Protein AF-A0AAE0Z0D1-F1 (afdb_monomer)

Sequence (180 aa):
MQIYYSRAIRRAKTAEEMRQNILASVYHEYSTDDLPQAPTLGAFSRDPSGSTSTLLGIAKGSTPPLDYDLLHRYLEPIYDRLASLQLLRKCELKTTQNPNESFHHSVWSRCSKKNFHSLKRVEFALKSAAAEFNSGPCGLKTVKQSLGFREGEHGQRLGGARLKKRLYKSTLLEQKKAKK

Mean predicted aligned error: 14.27 Å

Solvent-accessible surface area (backbone atoms only — not comparable to full-atom values): 10617 Å² total; per-residue (Å²): 110,74,70,55,48,55,46,21,53,70,70,37,72,46,31,65,52,21,28,51,43,38,51,51,54,56,38,54,52,45,41,37,97,91,51,75,58,65,68,97,68,73,75,83,79,78,73,91,7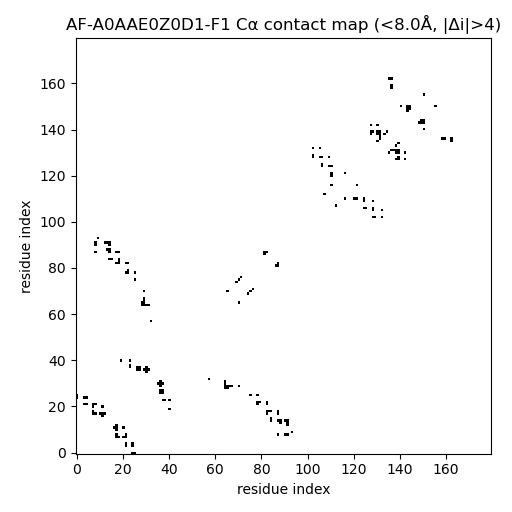9,77,73,81,75,64,84,73,63,79,58,92,82,64,73,81,51,55,56,64,68,59,37,64,75,57,45,46,65,53,50,53,62,68,44,27,55,80,59,31,56,68,47,50,75,74,61,86,85,48,65,65,59,58,49,49,51,47,26,38,75,70,45,52,87,90,52,94,74,56,69,70,56,50,50,49,26,46,55,43,31,50,31,29,70,78,51,36,67,60,27,40,50,53,55,38,47,76,70,70,43,80,82,51,70,68,55,54,52,53,42,50,52,53,50,51,53,52,49,50,53,52,51,52,53,50,48,59,56,75,78,105

Radius of gyration: 24.93 Å; Cα contacts (8 Å, |Δi|>4): 114; chains: 1; bounding box: 62×38×60 Å

pLDDT: mean 74.57, std 18.82, range [28.77, 95.38]

Foldseek 3Di:
DVVQLVCLLVVDQALVSSLLSLVQVLLVLQADPVHGPRDPRDDPDDDPPPPDPDPPPPPVDDDDRDDPCCCVVPPVVVSVVVSDSVNSRVSNVVDDPPVVVVLVVQLCVQPPPVDDDDPVSSVLSNCLSVLCSVPNLVRNVVVCVVVVHDDDPVSVVVSVVVVVVVVCVVVVVVVVVVVD

Secondary structure (DSSP, 8-state):
-HHHHHHHHHH-SSHHHHHHHHHHHHHHHH-BTTB----S---SPPPTT----------TT--PPPPHHHIIIIIHHHHHHHT-HHHHHHHTT-----HHHHHHHHHHHHS-TTS---HHHHHHHHHHHHHHHHHHHHHHHHHHHHTT----HHHHHHHHHHHHHHHHHHHHHHHHHHT-

Structure (mmCIF, N/CA/C/O backbone):
data_AF-A0AAE0Z0D1-F1
#
_entry.id   AF-A0AAE0Z0D1-F1
#
loop_
_atom_site.group_PDB
_atom_site.id
_atom_site.type_symbol
_atom_site.label_atom_id
_atom_site.label_alt_id
_atom_site.label_comp_id
_atom_site.label_asym_id
_atom_site.label_entity_id
_atom_site.label_seq_id
_atom_site.pdbx_PDB_ins_code
_atom_site.Cartn_x
_atom_site.Cartn_y
_atom_site.Cartn_z
_atom_site.occupancy
_atom_site.B_iso_or_equiv
_atom_site.auth_seq_id
_atom_site.auth_comp_id
_atom_site.auth_asym_id
_atom_site.auth_atom_id
_atom_site.pdbx_PDB_model_num
ATOM 1 N N . MET A 1 1 ? 19.314 -12.143 -14.789 1.00 59.66 1 MET A N 1
ATOM 2 C CA . MET A 1 1 ? 17.886 -11.737 -14.715 1.00 59.66 1 MET A CA 1
ATOM 3 C C . MET A 1 1 ? 17.306 -11.152 -13.407 1.00 59.66 1 MET A C 1
ATOM 5 O O . MET A 1 1 ? 17.078 -9.944 -13.372 1.00 59.66 1 MET A O 1
ATOM 9 N N . GLN A 1 2 ? 17.011 -11.902 -12.328 1.00 69.69 2 GLN A N 1
ATOM 10 C CA . GLN A 1 2 ? 16.190 -11.378 -11.196 1.00 69.69 2 GLN A CA 1
ATOM 11 C C . GLN A 1 2 ? 16.798 -10.154 -10.461 1.00 69.69 2 GLN A C 1
ATOM 13 O O . GLN A 1 2 ? 16.083 -9.234 -10.040 1.00 69.69 2 GLN A O 1
ATOM 18 N N . ILE A 1 3 ? 18.129 -10.111 -10.329 1.00 78.94 3 ILE A N 1
ATOM 19 C CA . ILE A 1 3 ? 18.867 -8.994 -9.705 1.00 78.94 3 ILE A CA 1
ATOM 20 C C . ILE A 1 3 ? 18.775 -7.719 -10.561 1.00 78.94 3 ILE A C 1
ATOM 22 O O . ILE A 1 3 ? 18.647 -6.619 -10.020 1.00 78.94 3 ILE A O 1
ATOM 26 N N . TYR A 1 4 ? 18.795 -7.850 -11.890 1.00 81.88 4 TYR A N 1
ATOM 27 C CA . TYR A 1 4 ? 18.687 -6.713 -12.809 1.00 81.88 4 TYR A CA 1
ATOM 28 C C . TYR A 1 4 ? 17.286 -6.113 -12.787 1.00 81.88 4 TYR A C 1
ATOM 30 O O . TYR A 1 4 ? 17.152 -4.902 -12.630 1.00 81.88 4 TYR A O 1
ATOM 38 N N . TYR A 1 5 ? 16.251 -6.956 -12.796 1.00 84.44 5 TYR A N 1
ATOM 39 C CA . TYR A 1 5 ? 14.861 -6.516 -12.676 1.00 84.44 5 TYR A CA 1
ATOM 40 C C . TYR A 1 5 ? 14.613 -5.715 -11.388 1.00 84.44 5 TYR A C 1
ATOM 42 O O . TYR A 1 5 ? 14.089 -4.599 -11.397 1.00 84.44 5 TYR A O 1
ATOM 50 N N . SER A 1 6 ? 15.060 -6.250 -10.251 1.00 83.44 6 SER A N 1
ATOM 51 C CA . SER A 1 6 ? 14.907 -5.572 -8.961 1.00 83.44 6 SER A CA 1
ATOM 52 C C . SER A 1 6 ? 15.737 -4.283 -8.864 1.00 83.44 6 SER A C 1
ATOM 54 O O . SER A 1 6 ? 15.276 -3.307 -8.265 1.00 83.44 6 SER A O 1
ATOM 56 N N . ARG A 1 7 ? 16.922 -4.222 -9.489 1.00 85.12 7 ARG A N 1
ATOM 57 C CA . ARG A 1 7 ? 17.704 -2.979 -9.618 1.00 85.12 7 ARG A CA 1
ATOM 58 C C . ARG A 1 7 ? 17.017 -1.945 -10.510 1.00 85.12 7 ARG A C 1
ATOM 60 O O . ARG A 1 7 ? 17.002 -0.778 -10.120 1.00 85.12 7 ARG A O 1
ATOM 67 N N . ALA A 1 8 ? 16.429 -2.352 -11.634 1.00 86.62 8 ALA A N 1
ATOM 68 C CA . ALA A 1 8 ? 15.717 -1.466 -12.554 1.00 86.62 8 ALA A CA 1
ATOM 69 C C . ALA A 1 8 ? 14.558 -0.743 -11.849 1.00 86.62 8 ALA A C 1
ATOM 71 O O . ALA A 1 8 ? 14.450 0.479 -11.935 1.00 86.62 8 ALA A O 1
ATOM 72 N N . ILE A 1 9 ? 13.780 -1.467 -11.036 1.00 86.31 9 ILE A N 1
ATOM 73 C CA . ILE A 1 9 ? 12.692 -0.887 -10.231 1.00 86.31 9 ILE A CA 1
ATOM 74 C C . ILE A 1 9 ? 13.224 0.034 -9.123 1.00 86.31 9 ILE A C 1
ATOM 76 O O . ILE A 1 9 ? 12.706 1.128 -8.895 1.00 86.31 9 ILE A O 1
ATOM 80 N N . ARG A 1 10 ? 14.261 -0.394 -8.392 1.00 83.50 10 ARG A N 1
ATOM 81 C CA . ARG A 1 10 ? 14.759 0.357 -7.226 1.00 83.50 10 ARG A CA 1
ATOM 82 C C . ARG A 1 10 ? 15.517 1.627 -7.602 1.00 83.50 10 ARG A C 1
ATOM 84 O O . ARG A 1 10 ? 15.501 2.573 -6.813 1.00 83.50 10 ARG A O 1
ATOM 91 N N . ARG A 1 11 ? 16.189 1.667 -8.755 1.00 82.81 11 ARG A N 1
ATOM 92 C CA . ARG A 1 11 ? 17.012 2.812 -9.181 1.00 82.81 11 ARG A CA 1
ATOM 93 C C . ARG A 1 11 ? 16.214 3.864 -9.952 1.00 82.81 11 ARG A C 1
ATOM 95 O O . ARG A 1 11 ? 16.410 5.047 -9.690 1.00 82.81 11 ARG A O 1
ATOM 102 N N . ALA A 1 12 ? 15.275 3.450 -10.798 1.00 85.19 12 ALA A N 1
ATOM 103 C CA . ALA A 1 12 ? 14.423 4.362 -11.558 1.00 85.19 12 ALA A CA 1
ATOM 104 C C . ALA A 1 12 ? 13.472 5.171 -10.661 1.00 85.19 12 ALA A C 1
ATOM 106 O O . ALA A 1 12 ? 13.135 4.763 -9.541 1.00 85.19 12 ALA A O 1
ATOM 107 N N . LYS A 1 13 ? 13.057 6.346 -11.136 1.00 81.31 13 LYS A N 1
ATOM 108 C CA . LYS A 1 13 ? 12.120 7.236 -10.435 1.00 81.31 13 LYS A CA 1
ATOM 109 C C . LYS A 1 13 ? 10.696 7.087 -10.964 1.00 81.31 13 LYS A C 1
ATOM 111 O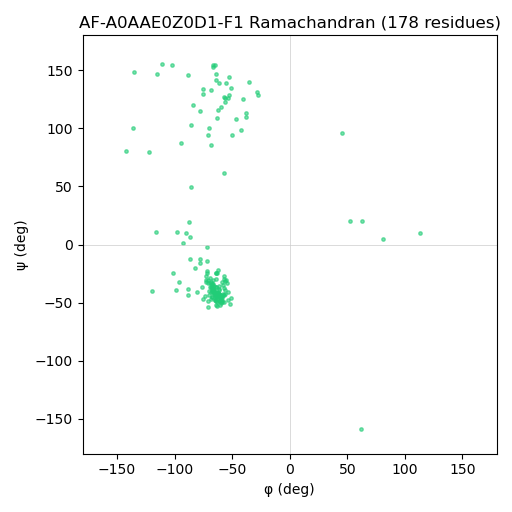 O . LYS A 1 13 ? 9.761 7.093 -10.167 1.00 81.31 13 LYS A O 1
ATOM 116 N N . THR A 1 14 ? 10.551 6.935 -12.272 1.00 87.00 14 THR A N 1
ATOM 117 C CA . THR A 1 14 ? 9.272 6.866 -12.993 1.00 87.00 14 THR A CA 1
ATOM 118 C C . THR A 1 14 ? 9.018 5.475 -13.555 1.00 87.00 14 THR A C 1
ATOM 120 O O . THR A 1 14 ? 9.949 4.715 -13.822 1.00 87.00 14 THR A O 1
ATOM 123 N N . ALA A 1 15 ? 7.744 5.138 -13.760 1.00 88.06 15 ALA A N 1
ATOM 124 C CA . ALA A 1 15 ? 7.350 3.875 -14.381 1.00 88.06 15 ALA A CA 1
ATOM 125 C C . ALA A 1 15 ? 7.948 3.687 -15.789 1.00 88.06 15 ALA A C 1
ATOM 127 O O . ALA A 1 15 ? 8.325 2.572 -16.140 1.00 88.06 15 ALA A O 1
ATOM 128 N N . GLU A 1 16 ? 8.091 4.767 -16.562 1.00 88.31 16 GLU A N 1
ATOM 129 C CA . GLU A 1 16 ? 8.722 4.731 -17.890 1.00 88.31 16 GLU A CA 1
ATOM 130 C C . GLU A 1 16 ? 10.210 4.360 -17.801 1.00 88.31 16 GLU A C 1
ATOM 132 O O . GLU A 1 16 ? 10.659 3.432 -18.468 1.00 88.31 16 GLU A O 1
ATOM 137 N N . GLU A 1 17 ? 10.963 4.998 -16.896 1.00 86.75 17 GLU A N 1
ATOM 138 C CA . GLU A 1 17 ? 12.371 4.655 -16.645 1.00 86.75 17 GLU A CA 1
ATOM 139 C C . GLU A 1 17 ? 12.522 3.208 -16.151 1.00 86.75 17 GLU A C 1
ATOM 141 O O . GLU A 1 17 ? 13.466 2.513 -16.523 1.00 86.75 17 GLU A O 1
ATOM 146 N N . MET A 1 18 ? 11.598 2.727 -15.309 1.00 90.06 18 MET A N 1
ATOM 147 C CA . MET A 1 18 ? 11.594 1.329 -14.867 1.00 90.06 18 MET A CA 1
ATOM 148 C C . MET A 1 18 ? 11.430 0.388 -16.057 1.00 90.06 18 MET A C 1
ATOM 150 O O . MET A 1 18 ? 12.213 -0.549 -16.191 1.00 90.06 18 MET A O 1
ATOM 154 N N . ARG A 1 19 ? 10.448 0.652 -16.927 1.00 91.50 19 ARG A N 1
ATOM 155 C CA . ARG A 1 19 ? 10.183 -0.148 -18.128 1.00 91.50 19 ARG A CA 1
ATOM 156 C C . ARG A 1 19 ? 11.405 -0.181 -19.034 1.00 91.50 19 ARG A C 1
ATOM 158 O O . ARG A 1 19 ? 11.843 -1.258 -19.424 1.00 91.50 19 ARG A O 1
ATOM 165 N N . GLN A 1 20 ? 11.976 0.984 -19.314 1.00 87.62 20 GLN A N 1
ATOM 166 C CA . GLN A 1 20 ? 13.147 1.122 -20.169 1.00 87.62 20 GLN A CA 1
ATOM 167 C C . GLN A 1 20 ? 14.349 0.347 -19.618 1.00 87.62 20 GLN A C 1
ATOM 169 O O . GLN A 1 20 ? 14.971 -0.415 -20.350 1.00 87.62 20 GLN A O 1
ATOM 174 N N . ASN A 1 21 ? 14.625 0.461 -18.317 1.00 87.56 21 ASN A N 1
ATOM 175 C CA . ASN A 1 21 ? 15.722 -0.262 -17.672 1.00 87.56 21 ASN A CA 1
ATOM 176 C C . ASN A 1 21 ? 15.496 -1.782 -17.631 1.00 87.56 21 ASN A C 1
ATOM 178 O O . ASN A 1 21 ? 16.450 -2.548 -17.758 1.00 87.56 21 ASN A O 1
ATOM 182 N N . ILE A 1 22 ? 14.248 -2.228 -17.442 1.00 88.19 22 ILE A N 1
ATOM 183 C CA . ILE A 1 22 ? 13.889 -3.651 -17.476 1.00 88.19 22 ILE A CA 1
ATOM 184 C C . ILE A 1 22 ? 14.140 -4.208 -18.879 1.00 88.19 22 ILE A C 1
ATOM 186 O O . ILE A 1 22 ? 14.863 -5.191 -19.016 1.00 88.19 22 ILE A O 1
ATOM 190 N N . LEU A 1 23 ? 13.608 -3.556 -19.913 1.00 85.25 23 LEU A N 1
ATOM 191 C CA . LEU A 1 23 ? 13.773 -3.998 -21.296 1.00 85.25 23 LEU A CA 1
ATOM 192 C C . LEU A 1 23 ? 15.241 -3.953 -21.730 1.00 85.25 23 LEU A C 1
ATOM 194 O O . LEU A 1 23 ? 15.741 -4.933 -22.269 1.00 85.25 23 LEU A O 1
ATOM 198 N N . ALA A 1 24 ? 15.971 -2.885 -21.397 1.00 83.50 24 ALA A N 1
ATOM 199 C CA . ALA A 1 24 ? 17.403 -2.790 -21.673 1.00 83.50 24 ALA A CA 1
ATOM 200 C C . ALA A 1 24 ? 18.196 -3.946 -21.043 1.00 83.50 24 ALA A C 1
ATOM 202 O O . ALA A 1 24 ? 19.118 -4.458 -21.666 1.00 83.50 24 ALA A O 1
ATOM 203 N N . SER A 1 25 ? 17.824 -4.400 -19.838 1.00 81.88 25 SER A N 1
ATOM 204 C CA . SER A 1 25 ? 18.480 -5.558 -19.218 1.00 81.88 25 SER A CA 1
ATOM 205 C C . SER A 1 25 ? 18.214 -6.873 -19.956 1.00 81.88 25 SER A C 1
ATOM 207 O O . SER A 1 25 ? 19.114 -7.700 -20.034 1.00 81.88 25 SER A O 1
ATOM 209 N N . VAL A 1 26 ? 17.022 -7.044 -20.538 1.00 79.62 26 VAL A N 1
ATOM 210 C CA . VAL A 1 26 ? 16.670 -8.229 -21.337 1.00 79.62 26 VAL A CA 1
ATOM 211 C C . VAL A 1 26 ? 17.425 -8.224 -22.662 1.00 79.62 26 VAL A C 1
ATOM 213 O O . VAL A 1 26 ? 18.086 -9.204 -22.991 1.00 79.62 26 VAL A O 1
ATOM 216 N N . TYR A 1 27 ? 17.402 -7.097 -23.377 1.00 75.25 27 TYR A N 1
ATOM 217 C CA . TYR A 1 27 ? 18.098 -6.958 -24.657 1.00 75.25 27 TYR A CA 1
ATOM 218 C C . TYR A 1 27 ? 19.625 -7.021 -24.510 1.00 75.25 27 TYR A C 1
ATOM 220 O O . TYR A 1 27 ? 20.307 -7.534 -25.391 1.00 75.25 27 TYR A O 1
ATOM 228 N N . HIS A 1 28 ? 20.177 -6.574 -23.378 1.00 73.56 28 HIS A N 1
ATOM 229 C CA . HIS A 1 28 ? 21.604 -6.714 -23.086 1.00 73.56 28 HIS A CA 1
ATOM 230 C C . HIS A 1 28 ? 22.031 -8.176 -22.873 1.00 73.56 28 HIS A C 1
ATOM 232 O O . HIS A 1 28 ? 23.149 -8.527 -23.229 1.00 73.56 28 HIS A O 1
ATOM 238 N N . GLU A 1 29 ? 21.185 -9.039 -22.295 1.00 68.44 29 GLU A N 1
ATOM 239 C CA . GLU A 1 29 ? 21.508 -10.471 -22.128 1.00 68.44 29 GLU A CA 1
ATOM 240 C C . GLU A 1 29 ? 21.472 -11.255 -23.465 1.00 68.44 29 GLU A C 1
ATOM 242 O O . GLU A 1 29 ? 22.006 -12.362 -23.538 1.00 68.44 29 GLU A O 1
ATOM 247 N N . TYR A 1 30 ? 20.890 -10.674 -24.522 1.00 64.38 30 TYR A N 1
ATOM 248 C CA . TYR A 1 30 ? 20.829 -11.235 -25.880 1.00 64.38 30 TYR A CA 1
ATOM 249 C C . TYR A 1 30 ? 21.852 -10.622 -26.858 1.00 64.38 30 TYR A C 1
ATOM 251 O O . TYR A 1 30 ? 22.227 -11.243 -27.852 1.00 64.38 30 TYR A O 1
ATOM 259 N N . SER A 1 31 ? 22.306 -9.392 -26.597 1.00 61.53 31 SER A N 1
ATOM 260 C CA . SER A 1 31 ? 23.185 -8.662 -27.511 1.00 61.53 31 SER A CA 1
ATOM 261 C C . SER A 1 31 ? 24.485 -9.429 -27.754 1.00 61.53 31 SER A C 1
ATOM 263 O O . SER A 1 31 ? 25.273 -9.652 -26.837 1.00 61.53 31 SER A O 1
ATOM 265 N N . THR A 1 32 ? 24.713 -9.794 -29.012 1.00 59.44 32 THR A N 1
ATOM 266 C CA . THR A 1 32 ? 25.941 -10.451 -29.478 1.00 59.44 32 THR A CA 1
ATOM 267 C C . THR A 1 32 ? 26.823 -9.418 -30.175 1.00 59.44 32 THR A C 1
ATOM 269 O O . THR A 1 32 ? 26.296 -8.442 -30.713 1.00 59.44 32 THR A O 1
ATOM 272 N N . ASP A 1 33 ? 28.142 -9.629 -30.208 1.00 54.72 33 ASP A N 1
ATOM 273 C CA . ASP A 1 33 ? 29.077 -8.772 -30.959 1.00 54.72 33 ASP A CA 1
ATOM 274 C C . ASP A 1 33 ? 28.688 -8.652 -32.451 1.00 54.72 33 ASP A C 1
ATOM 276 O O . ASP A 1 33 ? 28.869 -7.596 -33.055 1.00 54.72 33 ASP A O 1
ATOM 280 N N . ASP A 1 34 ? 28.072 -9.698 -33.015 1.00 50.00 34 ASP A N 1
ATOM 281 C CA . ASP A 1 34 ? 27.633 -9.762 -34.416 1.00 50.00 34 ASP A CA 1
ATOM 282 C C . ASP A 1 34 ? 26.271 -9.082 -34.683 1.00 50.00 34 ASP A C 1
ATOM 284 O O . ASP A 1 34 ? 25.969 -8.716 -35.820 1.00 50.00 34 ASP A O 1
ATOM 288 N N . LEU A 1 35 ? 25.439 -8.887 -33.650 1.00 54.50 35 LEU A N 1
ATOM 289 C CA . LEU A 1 35 ? 24.102 -8.277 -33.729 1.00 54.50 35 LEU A CA 1
ATOM 290 C C . LEU A 1 35 ? 23.853 -7.401 -32.486 1.00 54.50 35 LEU A C 1
ATOM 292 O O . LEU A 1 35 ? 23.183 -7.832 -31.538 1.00 54.50 35 LEU A O 1
ATOM 296 N N . PRO A 1 36 ? 24.373 -6.160 -32.463 1.00 53.69 36 PRO A N 1
ATOM 297 C CA . PRO A 1 36 ? 24.153 -5.249 -31.351 1.00 53.69 36 PRO A CA 1
ATOM 298 C C . PRO A 1 36 ? 22.693 -4.785 -31.349 1.00 53.69 36 PRO A C 1
ATOM 300 O O . PRO A 1 36 ? 22.304 -3.901 -32.108 1.00 53.69 36 PRO A O 1
ATOM 303 N N . GLN A 1 37 ? 21.868 -5.382 -30.488 1.00 55.81 37 GLN A N 1
ATOM 304 C CA . GLN A 1 37 ? 20.457 -5.007 -30.328 1.00 55.81 37 GLN A CA 1
ATOM 305 C C . GLN A 1 37 ? 20.206 -4.062 -29.154 1.00 55.81 37 GLN A C 1
ATOM 307 O O . GLN A 1 37 ? 19.054 -3.811 -28.810 1.00 55.81 37 GLN A O 1
ATOM 312 N N . ALA A 1 38 ? 21.249 -3.495 -28.542 1.00 46.94 38 ALA A N 1
ATOM 313 C CA . ALA A 1 38 ? 21.061 -2.415 -27.585 1.00 46.94 38 ALA A CA 1
ATOM 314 C C . ALA A 1 38 ? 20.440 -1.218 -28.328 1.00 46.94 38 ALA A C 1
ATOM 316 O O . ALA A 1 38 ? 21.135 -0.566 -29.114 1.00 46.94 38 ALA A O 1
ATOM 317 N N . PRO A 1 39 ? 19.157 -0.882 -28.097 1.00 40.44 39 PRO A N 1
ATOM 318 C CA . PRO A 1 39 ? 18.669 0.390 -28.577 1.00 40.44 39 PRO A CA 1
ATOM 319 C C . PRO A 1 39 ? 19.465 1.448 -27.807 1.00 40.44 39 PRO A C 1
ATOM 321 O O . PRO A 1 39 ? 19.851 1.226 -26.657 1.00 40.44 39 PRO A O 1
ATOM 324 N N . THR A 1 40 ? 19.750 2.577 -28.447 1.00 42.47 40 THR A N 1
ATOM 325 C CA . THR A 1 40 ? 20.394 3.788 -27.910 1.00 42.47 40 THR A CA 1
ATOM 326 C C . THR A 1 40 ? 19.623 4.368 -26.712 1.00 42.47 40 THR A C 1
ATOM 328 O O . THR A 1 40 ? 19.100 5.476 -26.743 1.00 42.47 40 THR A O 1
ATOM 331 N N . LEU A 1 41 ? 19.503 3.600 -25.636 1.00 39.84 41 LEU A N 1
ATOM 332 C CA . LEU A 1 41 ? 18.722 3.870 -24.444 1.00 39.84 41 LEU A CA 1
ATOM 333 C C . LEU A 1 41 ? 19.698 3.835 -23.280 1.00 39.84 41 LEU A C 1
ATOM 335 O O . LEU A 1 41 ? 19.831 2.836 -22.587 1.00 39.84 41 LEU A O 1
ATOM 339 N N . GLY A 1 42 ? 20.405 4.958 -23.145 1.00 37.69 42 GLY A N 1
ATOM 340 C CA . GLY A 1 42 ? 20.962 5.462 -21.896 1.00 37.69 42 GLY A CA 1
ATOM 341 C C . GLY A 1 42 ? 21.680 4.432 -21.036 1.00 37.69 42 GLY A C 1
ATOM 342 O O . GLY A 1 42 ? 21.070 3.775 -20.198 1.00 37.69 42 GLY A O 1
ATOM 343 N N . ALA A 1 43 ? 23.001 4.391 -21.199 1.00 37.66 43 ALA A N 1
ATOM 344 C CA . ALA A 1 43 ? 23.951 3.809 -20.266 1.00 37.66 43 ALA A CA 1
ATOM 345 C C . ALA A 1 43 ? 23.449 3.836 -18.810 1.00 37.66 43 ALA A C 1
ATOM 347 O O . ALA A 1 43 ? 23.077 4.893 -18.288 1.00 37.66 43 ALA A O 1
ATOM 348 N N . PHE A 1 44 ? 23.498 2.671 -18.156 1.00 36.19 44 PHE A N 1
ATOM 349 C CA . PHE A 1 44 ? 23.441 2.545 -16.702 1.00 36.19 44 PHE A CA 1
ATOM 350 C C . PHE A 1 44 ? 24.229 3.701 -16.074 1.00 36.19 44 PHE A C 1
ATOM 352 O O . PHE A 1 44 ? 25.436 3.821 -16.282 1.00 36.19 44 PHE A O 1
ATOM 359 N N . SER A 1 45 ? 23.523 4.598 -15.383 1.00 34.75 45 SER A N 1
ATOM 360 C CA . SER A 1 45 ? 24.072 5.890 -14.984 1.00 34.75 45 SER A CA 1
ATOM 361 C C . SER A 1 45 ? 25.357 5.737 -14.167 1.00 34.75 45 SER A C 1
ATOM 363 O O . SER A 1 45 ? 25.397 5.023 -13.164 1.00 34.75 45 SER A O 1
ATOM 365 N N . ARG A 1 46 ? 26.384 6.438 -14.653 1.00 34.66 46 ARG A N 1
ATOM 366 C CA . ARG A 1 46 ? 27.726 6.626 -14.101 1.00 34.66 46 ARG A CA 1
ATOM 367 C C . ARG A 1 46 ? 27.656 7.114 -12.646 1.00 34.66 46 ARG A C 1
ATOM 369 O O . ARG A 1 46 ? 26.969 8.092 -12.357 1.00 34.66 46 ARG A O 1
ATOM 376 N N . ASP A 1 47 ? 28.377 6.443 -11.749 1.00 30.80 47 ASP A N 1
ATOM 377 C CA . ASP A 1 47 ? 28.638 6.938 -10.392 1.00 30.80 47 ASP A CA 1
ATOM 378 C C . ASP A 1 47 ? 29.475 8.238 -10.475 1.00 30.80 47 ASP A C 1
ATOM 380 O O . ASP A 1 47 ? 30.378 8.311 -11.316 1.00 30.80 47 ASP A O 1
ATOM 384 N N . PRO A 1 48 ? 29.246 9.273 -9.642 1.00 32.38 48 PRO A N 1
ATOM 385 C CA . PRO A 1 48 ? 29.968 10.548 -9.741 1.00 32.38 48 PRO A CA 1
ATOM 386 C C . PRO A 1 48 ? 31.436 10.483 -9.289 1.00 32.38 48 PRO A C 1
ATOM 388 O O . PRO A 1 48 ? 32.136 11.488 -9.354 1.00 32.38 48 PRO A O 1
ATOM 391 N N . SER A 1 49 ? 31.922 9.333 -8.814 1.00 34.34 49 SER A N 1
ATOM 392 C CA . SER A 1 49 ? 33.237 9.192 -8.173 1.00 34.34 49 SER A CA 1
ATOM 393 C C . SER A 1 49 ? 34.406 8.924 -9.130 1.00 34.34 49 SER A C 1
ATOM 395 O O . SER A 1 49 ? 35.461 8.473 -8.693 1.00 34.34 49 SER A O 1
ATOM 397 N N . GLY A 1 50 ? 34.262 9.212 -10.427 1.00 33.62 50 GLY A N 1
ATOM 398 C CA . GLY A 1 50 ? 35.418 9.372 -11.320 1.00 33.62 50 GLY A CA 1
ATOM 399 C C . GLY A 1 50 ? 36.309 8.138 -11.510 1.00 33.62 50 GLY A C 1
ATOM 400 O O . GLY A 1 50 ? 37.445 8.283 -11.944 1.00 33.62 50 GLY A O 1
ATOM 401 N N . SER A 1 51 ? 35.824 6.926 -11.230 1.00 32.34 51 SER A N 1
ATOM 402 C CA . SER A 1 51 ? 36.498 5.714 -11.700 1.00 32.34 51 SER A CA 1
ATOM 403 C C . SER A 1 51 ? 36.009 5.418 -13.106 1.00 32.34 51 SER A C 1
ATOM 405 O O . SER A 1 51 ? 34.879 4.978 -13.315 1.00 32.34 51 SER A O 1
ATOM 407 N N . THR A 1 52 ? 36.858 5.741 -14.074 1.00 31.69 52 THR A N 1
ATOM 408 C CA . THR A 1 52 ? 36.721 5.435 -15.492 1.00 31.69 52 THR A CA 1
ATOM 409 C C . THR A 1 52 ? 36.409 3.948 -15.651 1.00 31.69 52 THR A C 1
ATOM 411 O O . THR A 1 52 ? 37.317 3.125 -15.709 1.00 31.69 52 THR A O 1
ATOM 414 N N . SER A 1 53 ? 35.131 3.566 -15.737 1.00 33.16 53 SER A N 1
ATOM 415 C CA . SER A 1 53 ? 34.814 2.331 -16.439 1.00 33.16 53 SER A CA 1
ATOM 416 C C . SER A 1 53 ? 35.055 2.659 -17.902 1.00 33.16 53 SER A C 1
ATOM 418 O O . SER A 1 53 ? 34.201 3.231 -18.588 1.00 33.16 53 SER A O 1
ATOM 420 N N . THR A 1 54 ? 36.266 2.350 -18.356 1.00 28.77 54 THR A N 1
ATOM 421 C CA . THR A 1 54 ? 36.521 1.916 -19.722 1.00 28.77 54 THR A CA 1
ATOM 422 C C . THR A 1 54 ? 35.257 1.222 -20.214 1.00 28.77 54 THR A C 1
ATOM 424 O O . THR A 1 54 ? 34.690 0.409 -19.477 1.00 28.77 54 THR A O 1
ATOM 427 N N . LEU A 1 55 ? 34.785 1.580 -21.410 1.00 36.56 55 LEU A N 1
ATOM 428 C CA . LEU A 1 55 ? 33.970 0.675 -22.208 1.00 36.56 55 LEU A CA 1
ATOM 429 C C . LEU A 1 55 ? 34.639 -0.692 -22.076 1.00 36.56 55 LEU A C 1
ATOM 431 O O . LEU A 1 55 ? 35.678 -0.932 -22.687 1.00 36.56 55 LEU A O 1
ATOM 435 N N . LEU A 1 56 ? 34.120 -1.540 -21.190 1.00 33.56 56 LEU A N 1
ATOM 436 C CA . LEU A 1 56 ? 34.440 -2.945 -21.197 1.00 33.56 56 LEU A CA 1
ATOM 437 C C . LEU A 1 56 ? 33.758 -3.387 -22.478 1.00 33.56 56 LEU A C 1
ATOM 439 O O . LEU A 1 56 ? 32.585 -3.753 -22.472 1.00 33.56 56 LEU A O 1
ATOM 443 N N . GLY A 1 57 ? 34.488 -3.237 -23.591 1.00 33.62 57 GLY A N 1
ATOM 444 C CA . GLY A 1 57 ? 34.289 -4.077 -24.750 1.00 33.62 57 GLY A CA 1
ATOM 445 C C . GLY A 1 57 ? 34.077 -5.464 -24.185 1.00 33.62 57 GLY A C 1
ATOM 446 O O . GLY A 1 57 ? 34.837 -5.872 -23.297 1.00 33.62 57 GLY A O 1
ATOM 447 N N .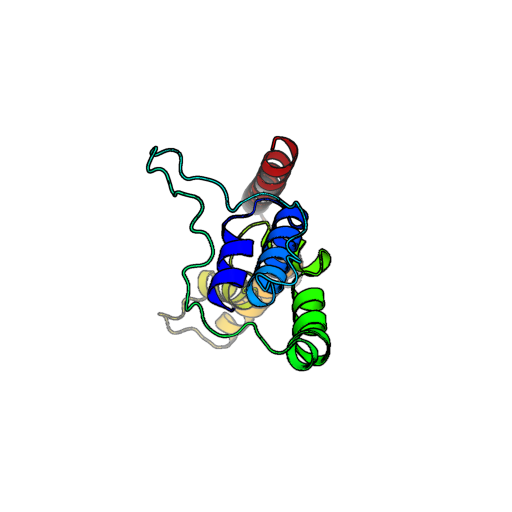 ILE A 1 58 ? 32.956 -6.062 -24.581 1.00 38.94 58 ILE A N 1
ATOM 448 C CA . ILE A 1 58 ? 32.478 -7.351 -24.104 1.00 38.94 58 ILE A CA 1
ATOM 449 C C . ILE A 1 58 ? 33.711 -8.229 -23.945 1.00 38.94 58 ILE A C 1
ATOM 451 O O . ILE A 1 58 ? 34.436 -8.488 -24.907 1.00 38.94 58 ILE A O 1
ATOM 455 N N . ALA A 1 59 ? 34.063 -8.511 -22.687 1.00 33.72 59 ALA A N 1
ATOM 456 C CA . ALA A 1 59 ? 35.287 -9.229 -22.401 1.00 33.72 59 ALA A CA 1
ATOM 457 C C . ALA A 1 59 ? 35.195 -10.535 -23.190 1.00 33.72 59 ALA A C 1
ATOM 459 O O . ALA A 1 59 ? 34.210 -11.263 -23.038 1.00 33.72 59 ALA A O 1
ATOM 460 N N . LYS A 1 60 ? 36.176 -10.787 -24.068 1.00 35.66 60 LYS A N 1
ATOM 461 C CA . LYS A 1 60 ? 36.289 -12.042 -24.817 1.00 35.66 60 LYS A CA 1
ATOM 462 C C . LYS A 1 60 ? 36.082 -13.194 -23.828 1.00 35.66 60 LYS A C 1
ATOM 464 O O . LYS A 1 60 ? 36.932 -13.409 -22.967 1.00 35.66 60 LYS A O 1
ATOM 469 N N . GLY A 1 61 ? 34.937 -13.873 -23.921 1.00 40.28 61 GLY A N 1
ATOM 470 C CA . GLY A 1 61 ? 34.552 -14.962 -23.017 1.00 40.28 61 GLY A CA 1
ATOM 471 C C . GLY A 1 61 ? 33.352 -14.719 -22.090 1.00 40.28 61 GLY A C 1
ATOM 472 O O . GLY A 1 61 ? 33.122 -15.548 -21.212 1.00 40.28 61 GLY A O 1
ATOM 473 N N . SER A 1 62 ? 32.572 -13.641 -22.245 1.00 44.12 62 SER A N 1
ATOM 474 C CA . SER A 1 62 ? 31.261 -13.557 -21.578 1.00 44.12 62 SER A CA 1
ATOM 475 C C . SER A 1 62 ? 30.350 -14.686 -22.074 1.00 44.12 62 SER A C 1
ATOM 477 O O . SER A 1 62 ? 30.367 -15.019 -23.256 1.00 44.12 62 SER A O 1
ATOM 479 N N . THR A 1 63 ? 29.597 -15.289 -21.152 1.00 48.44 63 THR A N 1
ATOM 480 C CA . THR A 1 63 ? 28.646 -16.396 -21.362 1.00 48.44 63 THR A CA 1
ATOM 481 C C . THR A 1 63 ? 27.916 -16.307 -22.703 1.00 48.44 63 THR A C 1
ATOM 483 O O . THR A 1 63 ? 27.520 -15.192 -23.057 1.00 48.44 63 THR A O 1
ATOM 486 N N . PRO A 1 64 ? 27.696 -17.436 -23.414 1.00 52.31 64 PRO A N 1
ATOM 487 C CA . PRO A 1 64 ? 27.004 -17.401 -24.694 1.00 52.31 64 PRO A CA 1
ATOM 488 C C . PRO A 1 64 ? 25.686 -16.633 -24.531 1.00 52.31 64 PRO A C 1
ATOM 490 O O . PRO A 1 64 ? 25.003 -16.832 -23.516 1.00 52.31 64 PRO A O 1
ATOM 493 N N . PRO A 1 65 ? 25.371 -15.725 -25.470 1.00 63.38 65 PRO A N 1
ATOM 494 C CA . PRO A 1 65 ? 24.125 -14.979 -25.445 1.00 63.38 65 PRO A CA 1
ATOM 495 C C . PRO A 1 65 ? 22.966 -15.964 -25.327 1.00 63.38 65 PRO A C 1
ATOM 497 O O . PRO A 1 65 ? 23.033 -17.092 -25.829 1.00 63.38 65 PRO A O 1
ATOM 500 N N . LEU A 1 66 ? 21.931 -15.561 -24.593 1.00 64.12 66 LEU A N 1
ATOM 501 C CA . LEU A 1 66 ? 20.760 -16.408 -24.426 1.00 64.12 66 LEU A CA 1
ATOM 502 C C . LEU A 1 66 ? 20.201 -16.779 -25.807 1.00 64.12 66 LEU A C 1
ATOM 504 O O . LEU A 1 66 ? 20.150 -15.926 -26.691 1.00 64.12 66 LEU A O 1
ATOM 508 N N . ASP A 1 67 ? 19.780 -18.032 -25.983 1.00 74.38 67 ASP A N 1
ATOM 509 C CA . ASP A 1 67 ? 19.200 -18.492 -27.247 1.00 74.38 67 ASP A CA 1
ATOM 510 C C . ASP A 1 67 ? 18.034 -17.579 -27.670 1.00 74.38 67 ASP A C 1
ATOM 512 O O . ASP A 1 67 ? 17.101 -17.346 -26.890 1.00 74.38 67 ASP A O 1
ATOM 516 N N . TYR A 1 68 ? 18.112 -17.058 -28.899 1.00 72.88 68 TYR A N 1
ATOM 517 C CA . TYR A 1 68 ? 17.146 -16.125 -29.480 1.00 72.88 68 TYR A CA 1
ATOM 518 C C . TYR A 1 68 ? 15.727 -16.675 -29.400 1.00 72.88 68 TYR A C 1
ATOM 520 O O . TYR A 1 68 ? 14.808 -15.995 -28.935 1.00 72.88 68 TYR A O 1
ATOM 528 N N . ASP A 1 69 ? 15.563 -17.938 -29.795 1.00 77.75 69 ASP A N 1
ATOM 529 C CA . ASP A 1 69 ? 14.259 -18.583 -29.842 1.00 77.75 69 ASP A CA 1
ATOM 530 C C . ASP A 1 69 ? 13.685 -18.747 -28.436 1.00 77.75 69 ASP A C 1
ATOM 532 O O . ASP A 1 69 ? 12.494 -18.525 -28.213 1.00 77.75 69 ASP A O 1
ATOM 536 N N . LEU A 1 70 ? 14.531 -19.083 -27.461 1.00 79.06 70 LEU A N 1
ATOM 537 C CA . LEU A 1 70 ? 14.119 -19.216 -26.070 1.00 79.06 70 LEU A CA 1
ATOM 538 C C . LEU A 1 70 ? 13.71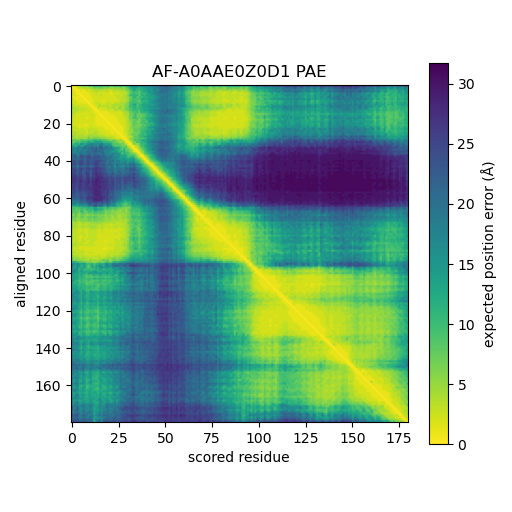7 -17.862 -25.467 1.00 79.06 70 LEU A C 1
ATOM 540 O O . LEU A 1 70 ? 12.740 -17.779 -24.714 1.00 79.06 70 LEU A O 1
ATOM 544 N N . LEU A 1 71 ? 14.435 -16.794 -25.812 1.00 76.56 71 LEU A N 1
ATOM 545 C CA . LEU A 1 71 ? 14.177 -15.459 -25.293 1.00 76.56 71 LEU A CA 1
ATOM 546 C C . LEU A 1 71 ? 12.891 -14.857 -25.863 1.00 76.56 71 LEU A C 1
ATOM 548 O O . LEU A 1 71 ? 12.008 -14.497 -25.083 1.00 76.56 71 LEU A O 1
ATOM 552 N N . HIS A 1 72 ? 12.744 -14.801 -27.187 1.00 77.69 72 HIS A N 1
ATOM 553 C CA . HIS A 1 72 ? 11.570 -14.198 -27.827 1.00 77.69 72 HIS A CA 1
ATOM 554 C C . HIS A 1 72 ? 10.298 -15.014 -27.590 1.00 77.69 72 HIS A C 1
ATOM 556 O O . HIS A 1 72 ? 9.222 -14.461 -27.363 1.00 77.69 72 HIS A O 1
ATOM 562 N N . ARG A 1 73 ? 10.404 -16.349 -27.571 1.00 81.38 73 ARG A N 1
ATOM 563 C CA . ARG A 1 73 ? 9.228 -17.206 -27.380 1.00 81.38 73 ARG A CA 1
ATOM 564 C C . ARG A 1 73 ? 8.743 -17.241 -25.934 1.00 81.38 73 ARG A C 1
ATOM 566 O O . ARG A 1 73 ? 7.535 -17.319 -25.717 1.00 81.38 73 ARG A O 1
ATOM 573 N N . TYR A 1 74 ? 9.648 -17.209 -24.952 1.00 84.81 74 TYR A N 1
ATOM 574 C CA . TYR A 1 74 ? 9.275 -17.452 -23.553 1.00 84.81 74 TYR A CA 1
ATOM 575 C C . TYR A 1 74 ? 9.555 -16.285 -22.608 1.00 84.81 74 TYR A C 1
ATOM 577 O O . TYR A 1 74 ? 8.737 -16.026 -21.726 1.00 84.81 74 TYR A O 1
ATOM 585 N N . LEU A 1 75 ? 10.680 -15.579 -22.745 1.00 83.38 75 LEU A N 1
ATOM 586 C CA . LEU A 1 75 ? 11.083 -14.552 -21.777 1.00 83.38 75 LEU A CA 1
ATOM 587 C C . LEU A 1 75 ? 10.521 -13.171 -22.101 1.00 83.38 75 LEU A C 1
ATOM 589 O O . LEU A 1 75 ? 10.019 -12.511 -21.193 1.00 83.38 75 LEU A O 1
ATOM 593 N N . GLU A 1 76 ? 10.553 -12.747 -23.361 1.00 83.94 76 GLU A N 1
ATOM 594 C CA . GLU A 1 76 ? 10.014 -11.459 -23.806 1.00 83.94 76 GLU A CA 1
ATOM 595 C C . GLU A 1 76 ? 8.561 -11.228 -23.350 1.00 83.94 76 GLU A C 1
ATOM 597 O O . GLU A 1 76 ? 8.327 -10.240 -22.650 1.00 83.94 76 GLU A O 1
ATOM 602 N N . PRO A 1 77 ? 7.592 -12.145 -23.565 1.00 89.44 77 PRO A N 1
ATOM 603 C CA . PRO A 1 77 ? 6.217 -11.926 -23.108 1.00 89.44 77 PRO A CA 1
ATOM 604 C C . PRO A 1 77 ? 6.089 -11.848 -21.577 1.00 89.44 77 PRO A C 1
ATOM 606 O O . PRO A 1 77 ? 5.214 -11.155 -21.045 1.00 89.44 77 PRO A O 1
ATOM 609 N N . ILE A 1 78 ? 6.959 -12.542 -20.833 1.00 89.81 78 ILE A N 1
ATOM 610 C CA . ILE A 1 78 ? 6.995 -12.452 -19.367 1.00 89.81 78 ILE A CA 1
ATOM 611 C C . ILE A 1 78 ? 7.490 -11.067 -18.952 1.00 89.81 78 ILE A C 1
ATOM 613 O O . ILE A 1 78 ? 6.877 -10.430 -18.091 1.00 89.81 78 ILE A O 1
ATOM 617 N N . TYR A 1 79 ? 8.576 -10.603 -19.564 1.00 87.94 79 TYR A N 1
ATOM 618 C CA . TYR A 1 79 ? 9.185 -9.318 -19.260 1.00 87.94 79 TYR A CA 1
ATOM 619 C C . TYR A 1 79 ? 8.328 -8.139 -19.701 1.00 87.94 79 TYR A C 1
ATOM 621 O O . TYR A 1 79 ? 8.218 -7.190 -18.935 1.00 87.94 79 TYR A O 1
ATOM 629 N N . ASP A 1 80 ? 7.629 -8.223 -20.828 1.00 88.50 80 ASP A N 1
ATOM 630 C CA . ASP A 1 80 ? 6.655 -7.217 -21.253 1.00 88.50 80 ASP A CA 1
ATOM 631 C C . ASP A 1 80 ? 5.504 -7.083 -20.259 1.00 88.50 80 ASP A C 1
ATOM 633 O O . ASP A 1 80 ? 5.121 -5.977 -19.863 1.00 88.50 80 ASP A O 1
ATOM 637 N N . ARG A 1 81 ? 4.985 -8.215 -19.770 1.00 91.56 81 ARG A N 1
ATOM 638 C CA . ARG A 1 81 ? 3.945 -8.208 -18.738 1.00 91.56 81 ARG A CA 1
ATOM 639 C C . ARG A 1 81 ? 4.459 -7.613 -17.426 1.00 91.56 81 ARG A C 1
ATOM 641 O O . ARG A 1 81 ? 3.742 -6.844 -16.783 1.00 91.56 81 ARG A O 1
ATOM 648 N N . LEU A 1 82 ? 5.688 -7.945 -17.031 1.00 89.75 82 LEU A N 1
ATOM 649 C CA . LEU A 1 82 ? 6.343 -7.385 -15.843 1.00 89.75 82 LEU A CA 1
ATOM 650 C C . LEU A 1 82 ? 6.708 -5.900 -16.012 1.00 89.75 82 LEU A C 1
ATOM 652 O O . LEU A 1 82 ? 6.701 -5.149 -15.038 1.00 89.75 82 LEU A O 1
ATOM 656 N N . ALA A 1 83 ? 6.967 -5.456 -17.238 1.00 90.56 83 ALA A N 1
ATOM 657 C CA . ALA A 1 83 ? 7.290 -4.079 -17.585 1.00 90.56 83 ALA A CA 1
ATOM 658 C C . ALA A 1 83 ? 6.043 -3.235 -17.923 1.00 90.56 83 ALA A C 1
ATOM 660 O O . ALA A 1 83 ? 6.157 -2.094 -18.377 1.00 90.56 83 ALA A O 1
ATOM 661 N N . SER A 1 84 ? 4.841 -3.768 -17.673 1.00 92.44 84 SER A N 1
ATOM 662 C CA . SER A 1 84 ? 3.582 -3.044 -17.837 1.00 92.44 84 SER A CA 1
ATOM 663 C C . SER A 1 84 ? 3.565 -1.765 -17.000 1.00 92.44 84 SER A C 1
ATOM 665 O O . SER A 1 84 ? 3.723 -1.794 -15.777 1.00 92.44 84 SER A O 1
ATOM 667 N N . LEU A 1 85 ? 3.274 -0.630 -17.638 1.00 89.50 85 LEU A N 1
ATOM 668 C CA . LEU A 1 85 ? 3.193 0.670 -16.965 1.00 89.50 85 LEU A CA 1
ATOM 669 C C . LEU A 1 85 ? 2.152 0.690 -15.839 1.00 89.50 85 LEU A C 1
ATOM 671 O O . LEU A 1 85 ? 2.356 1.349 -14.823 1.00 89.50 85 LEU A O 1
ATOM 675 N N . GLN A 1 86 ? 1.060 -0.067 -15.975 1.00 87.88 86 GLN A N 1
ATOM 676 C CA . GLN A 1 86 ? 0.047 -0.205 -14.923 1.00 87.88 86 GLN A CA 1
ATOM 677 C C . GLN A 1 86 ? 0.614 -0.873 -13.662 1.00 87.88 86 GLN A C 1
ATOM 679 O O . GLN A 1 86 ? 0.259 -0.493 -12.545 1.00 87.88 86 GLN A O 1
ATOM 684 N N . LEU A 1 87 ? 1.511 -1.852 -13.830 1.00 88.50 87 LEU A N 1
ATOM 685 C CA . LEU A 1 87 ? 2.204 -2.507 -12.724 1.00 88.50 87 LEU A CA 1
ATOM 686 C C . LEU A 1 87 ? 3.297 -1.594 -12.157 1.00 88.50 87 LEU A C 1
ATOM 688 O O . LEU A 1 87 ? 3.361 -1.383 -10.950 1.00 88.50 87 LEU A O 1
ATOM 692 N N . LEU A 1 88 ? 4.112 -0.989 -13.018 1.00 89.44 88 LEU A N 1
ATOM 693 C CA . LEU A 1 88 ? 5.254 -0.176 -12.597 1.00 89.44 88 LEU A CA 1
ATOM 694 C C . LEU A 1 88 ? 4.844 1.128 -11.903 1.00 89.44 88 LEU A C 1
ATOM 696 O O . LEU A 1 88 ? 5.492 1.523 -10.935 1.00 89.44 88 LEU A O 1
ATOM 700 N N . ARG A 1 89 ? 3.713 1.741 -12.282 1.00 86.50 89 ARG A N 1
ATOM 701 C CA . ARG A 1 89 ? 3.131 2.894 -11.562 1.00 86.50 89 ARG A CA 1
ATOM 702 C C . ARG A 1 89 ? 2.859 2.590 -10.089 1.00 86.50 89 ARG A C 1
ATOM 704 O O . ARG A 1 89 ? 2.990 3.465 -9.236 1.00 86.50 89 ARG A O 1
ATOM 711 N N . LYS A 1 90 ? 2.531 1.337 -9.764 1.00 81.50 90 LYS A N 1
ATOM 712 C CA . LYS A 1 90 ? 2.344 0.879 -8.379 1.00 81.50 90 LYS A CA 1
ATOM 713 C C . LYS A 1 90 ? 3.675 0.770 -7.621 1.00 81.50 90 LYS A C 1
ATOM 715 O O . LYS A 1 90 ? 3.697 0.936 -6.401 1.00 81.50 90 LYS A O 1
ATOM 720 N N . CYS A 1 91 ? 4.781 0.540 -8.329 1.00 83.75 91 CYS A N 1
ATOM 721 C CA . CYS A 1 91 ? 6.131 0.418 -7.777 1.00 83.75 91 CYS A CA 1
ATOM 722 C C . CYS A 1 91 ? 6.871 1.760 -7.618 1.00 83.75 91 CYS A C 1
ATOM 724 O O . CYS A 1 91 ? 7.878 1.802 -6.913 1.00 83.75 91 CYS A O 1
ATOM 726 N N . GLU A 1 92 ? 6.373 2.860 -8.197 1.00 81.94 92 GLU A N 1
ATOM 727 C CA . GLU A 1 92 ? 7.002 4.197 -8.143 1.00 81.94 92 GLU A CA 1
ATOM 728 C C . GLU A 1 92 ? 7.289 4.698 -6.725 1.00 81.94 92 GLU A C 1
ATOM 730 O O . GLU A 1 92 ? 8.290 5.371 -6.485 1.00 81.94 92 GLU A O 1
ATOM 735 N N . LEU A 1 93 ? 6.439 4.339 -5.761 1.00 73.50 93 LEU A N 1
ATOM 736 C CA . LEU A 1 93 ? 6.613 4.749 -4.368 1.00 73.50 93 LEU A CA 1
ATOM 737 C C . LEU A 1 93 ? 7.680 3.935 -3.627 1.00 73.50 93 LEU A C 1
ATOM 739 O O . LEU A 1 93 ? 8.077 4.327 -2.531 1.00 73.50 93 LEU A O 1
ATOM 743 N N . LYS A 1 94 ? 8.145 2.811 -4.195 1.00 75.31 94 LYS A N 1
ATOM 744 C CA . LYS A 1 94 ? 9.124 1.885 -3.588 1.00 75.31 94 LYS A CA 1
ATOM 745 C C . LYS A 1 94 ? 8.736 1.423 -2.174 1.00 75.31 94 LYS A C 1
ATOM 747 O O . LYS A 1 94 ? 9.577 0.972 -1.402 1.00 75.31 94 LYS A O 1
ATOM 752 N N . THR A 1 95 ? 7.455 1.533 -1.836 1.00 68.81 95 THR A N 1
ATOM 753 C CA . THR A 1 95 ? 6.873 1.076 -0.577 1.00 68.81 95 THR A CA 1
ATOM 754 C C . THR A 1 95 ? 6.450 -0.377 -0.704 1.00 68.81 95 THR A C 1
ATOM 756 O O . THR A 1 95 ? 5.975 -0.796 -1.762 1.00 68.81 95 THR A O 1
ATOM 759 N N . THR A 1 96 ? 6.559 -1.140 0.381 1.00 59.50 96 THR A N 1
ATOM 760 C CA . THR A 1 96 ? 6.023 -2.498 0.433 1.00 59.50 96 THR A CA 1
ATOM 761 C C . THR A 1 96 ? 4.508 -2.461 0.245 1.00 59.50 96 THR A C 1
ATOM 763 O O . THR A 1 96 ? 3.761 -1.907 1.049 1.00 59.50 96 THR A O 1
ATOM 766 N N . GLN A 1 97 ? 4.048 -3.055 -0.853 1.00 55.66 97 GLN A N 1
ATOM 767 C CA . GLN A 1 97 ? 2.633 -3.251 -1.147 1.00 55.66 97 GLN A CA 1
ATOM 768 C C . GLN A 1 97 ? 2.123 -4.530 -0.489 1.00 55.66 97 GLN A C 1
ATOM 770 O O . GLN A 1 97 ? 1.531 -5.368 -1.159 1.00 55.66 97 GLN A O 1
ATOM 775 N N . ASN A 1 98 ? 2.390 -4.735 0.800 1.00 73.12 98 ASN A N 1
ATOM 776 C CA . ASN A 1 98 ? 1.735 -5.819 1.514 1.00 73.12 98 ASN A CA 1
ATOM 777 C C . ASN A 1 98 ? 0.490 -5.250 2.212 1.00 73.12 98 ASN A C 1
ATOM 779 O O . ASN A 1 98 ? 0.584 -4.820 3.366 1.00 73.12 98 ASN A O 1
ATOM 783 N N . PRO A 1 99 ? -0.679 -5.192 1.537 1.00 70.69 99 PRO A N 1
ATOM 784 C CA . PRO A 1 99 ? -1.908 -4.712 2.162 1.00 70.69 99 PRO A CA 1
ATOM 785 C C . PRO A 1 99 ? -2.245 -5.529 3.410 1.00 70.69 99 PRO A C 1
ATOM 787 O O . PRO A 1 99 ? -2.771 -4.966 4.367 1.00 70.69 99 PRO A O 1
ATOM 790 N N . ASN A 1 100 ? -1.851 -6.807 3.456 1.00 83.81 100 ASN A N 1
ATOM 791 C CA . ASN A 1 100 ? -2.040 -7.647 4.632 1.00 83.81 100 ASN A CA 1
ATOM 792 C C . ASN A 1 100 ? -1.186 -7.155 5.804 1.00 83.81 100 ASN A C 1
ATOM 794 O O . ASN A 1 100 ? -1.671 -7.120 6.926 1.00 83.81 100 ASN A O 1
ATOM 798 N N . GLU A 1 101 ? 0.051 -6.708 5.575 1.00 80.81 101 GLU A N 1
ATOM 799 C CA . GLU A 1 101 ? 0.897 -6.144 6.636 1.00 80.81 101 GLU A CA 1
ATOM 800 C C . GLU A 1 101 ? 0.307 -4.842 7.193 1.00 80.81 101 GLU A C 1
ATOM 802 O O . GLU A 1 101 ? 0.223 -4.663 8.410 1.00 80.81 101 GLU A O 1
ATOM 807 N N . SER A 1 102 ? -0.186 -3.968 6.312 1.00 83.06 102 SER A N 1
ATOM 808 C CA . SER A 1 102 ? -0.852 -2.726 6.716 1.00 83.06 102 SER A CA 1
ATOM 809 C C . SER A 1 102 ? -2.152 -2.991 7.487 1.00 83.06 102 SER A C 1
ATOM 811 O O . SER A 1 102 ? -2.388 -2.398 8.546 1.00 83.06 102 SER A O 1
ATOM 813 N N . PHE A 1 103 ? -2.975 -3.926 7.007 1.00 88.31 103 PHE A N 1
ATOM 814 C CA . PHE A 1 103 ? -4.214 -4.321 7.667 1.00 88.31 103 PHE A CA 1
ATOM 815 C C . PHE A 1 103 ? -3.947 -4.982 9.023 1.00 88.31 103 PHE A C 1
ATOM 817 O O . PHE A 1 103 ? -4.523 -4.573 10.032 1.00 88.31 103 PHE A O 1
ATOM 824 N N . HIS A 1 104 ? -3.015 -5.935 9.085 1.00 89.94 104 HIS A N 1
ATOM 825 C CA . HIS A 1 104 ? -2.601 -6.578 10.330 1.00 89.94 104 HIS A CA 1
ATOM 826 C C . HIS A 1 104 ? -2.086 -5.554 11.338 1.00 89.94 104 HIS A C 1
ATOM 828 O O . HIS A 1 104 ? -2.459 -5.613 12.506 1.00 89.94 104 HIS A O 1
ATOM 834 N N . HIS A 1 105 ? -1.287 -4.575 10.908 1.00 88.00 105 HIS A N 1
ATOM 835 C CA . HIS A 1 105 ? -0.849 -3.495 11.789 1.00 88.00 105 HIS A CA 1
ATOM 836 C C . HIS A 1 105 ? -2.041 -2.720 12.379 1.00 88.00 105 HIS A C 1
ATOM 838 O O . HIS A 1 105 ? -2.085 -2.470 13.586 1.00 88.00 105 HIS A O 1
ATOM 844 N N . SER A 1 106 ? -3.052 -2.414 11.559 1.00 88.81 106 SER A N 1
ATOM 845 C CA . SER A 1 106 ? -4.304 -1.793 12.010 1.00 88.81 106 SER A CA 1
ATOM 846 C C . SER A 1 106 ? -5.024 -2.657 13.058 1.00 88.81 106 SER A C 1
ATOM 848 O O . SER A 1 106 ? -5.363 -2.156 14.133 1.00 88.81 106 SER A O 1
ATOM 850 N N . VAL A 1 107 ? -5.205 -3.958 12.819 1.00 92.75 107 VAL A N 1
ATOM 851 C CA . VAL A 1 107 ? -5.835 -4.873 13.790 1.00 92.75 107 VAL A CA 1
ATOM 852 C C . VAL A 1 107 ? -5.047 -4.905 15.106 1.00 92.75 107 VAL A C 1
ATOM 854 O O . VAL A 1 107 ? -5.609 -4.664 16.178 1.00 92.75 107 VAL A O 1
ATOM 857 N N . TRP A 1 108 ? -3.730 -5.115 15.035 1.00 93.06 108 TRP A N 1
ATOM 858 C CA . TRP A 1 108 ? -2.891 -5.307 16.220 1.00 93.06 108 TRP A CA 1
ATOM 859 C C . TRP A 1 108 ? -2.662 -4.033 17.036 1.00 93.06 108 TRP A C 1
ATOM 861 O O . TRP A 1 108 ? -2.457 -4.112 18.245 1.00 93.06 108 TRP A O 1
ATOM 871 N N . SER A 1 109 ? -2.777 -2.855 16.418 1.0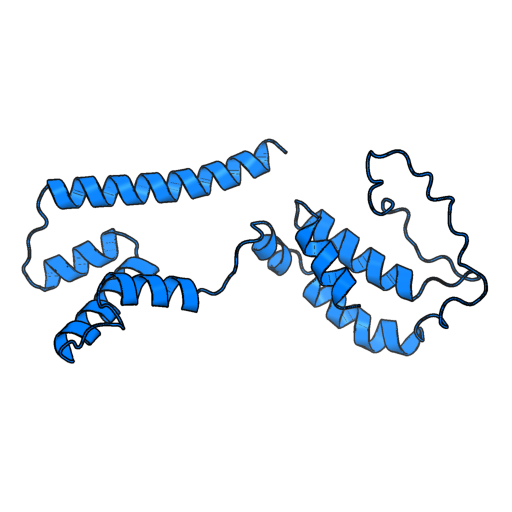0 90.19 109 SER A N 1
ATOM 872 C CA . SER A 1 109 ? -2.797 -1.578 17.145 1.00 90.19 109 SER A CA 1
ATOM 873 C C . SER A 1 109 ? -4.010 -1.418 18.073 1.00 90.19 109 SER A C 1
ATOM 875 O O . SER A 1 109 ? -3.942 -0.667 19.043 1.00 90.19 109 SER A O 1
ATOM 877 N N . ARG A 1 110 ? -5.118 -2.123 17.798 1.00 89.81 110 ARG A N 1
ATOM 878 C CA . ARG A 1 110 ? -6.345 -2.108 18.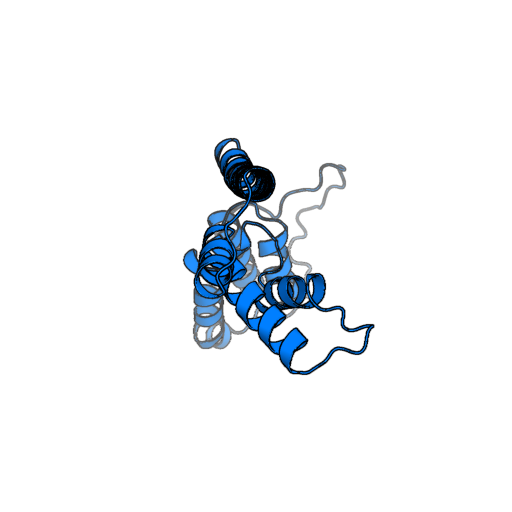619 1.00 89.81 110 ARG A CA 1
ATOM 879 C C . ARG A 1 110 ? -6.395 -3.270 19.609 1.00 89.81 110 ARG A C 1
ATOM 881 O O . ARG A 1 110 ? -6.969 -3.138 20.690 1.00 89.81 110 ARG A O 1
ATOM 888 N N . CYS A 1 111 ? -5.816 -4.405 19.230 1.00 93.75 111 CYS A N 1
ATOM 889 C CA . CYS A 1 111 ? -5.814 -5.642 19.999 1.00 93.75 111 CYS A CA 1
ATOM 890 C C . CYS A 1 111 ? -4.408 -6.246 19.957 1.00 93.75 111 CYS A C 1
ATOM 892 O O . CYS A 1 111 ? -4.015 -6.820 18.950 1.00 93.75 111 CYS A O 1
ATOM 894 N N . SER A 1 112 ? -3.610 -6.072 21.010 1.00 92.12 112 SER A N 1
ATOM 895 C CA . SER A 1 112 ? -2.207 -6.499 20.977 1.00 92.12 112 SER A CA 1
ATOM 896 C C . SER A 1 112 ? -2.102 -8.021 20.944 1.00 92.12 112 SER A C 1
ATOM 898 O O . SER A 1 112 ? -2.675 -8.696 21.791 1.00 92.12 112 SER A O 1
ATOM 900 N N . LYS A 1 113 ? -1.269 -8.559 20.045 1.00 90.25 113 LYS A N 1
ATOM 901 C CA . LYS A 1 113 ? -0.940 -9.997 20.012 1.00 90.25 113 LYS A CA 1
ATOM 902 C C . LYS A 1 113 ? -0.235 -10.493 21.275 1.00 90.25 113 LYS A C 1
ATOM 904 O O . LYS A 1 113 ? -0.206 -11.690 21.520 1.00 90.25 113 LYS A O 1
ATOM 909 N N . LYS A 1 114 ? 0.390 -9.587 22.033 1.00 92.62 114 LYS A N 1
ATOM 910 C CA . LYS A 1 114 ? 1.149 -9.932 23.244 1.00 92.62 114 LYS A CA 1
ATOM 911 C C . LYS A 1 114 ? 0.249 -10.199 24.451 1.00 92.62 114 LYS A C 1
ATOM 913 O O . LYS A 1 114 ? 0.720 -10.753 25.433 1.00 92.62 114 LYS A O 1
ATOM 918 N N . ASN A 1 115 ? -1.015 -9.782 24.381 1.00 91.75 115 ASN A N 1
ATOM 919 C CA . ASN A 1 115 ? -1.950 -9.854 25.492 1.00 91.75 115 ASN A CA 1
ATOM 920 C C . ASN A 1 115 ? -3.093 -10.809 25.152 1.00 91.75 115 ASN A C 1
ATOM 922 O O . ASN A 1 115 ? -3.551 -10.867 24.010 1.00 91.75 115 ASN A O 1
ATOM 926 N N . PHE A 1 116 ? -3.604 -11.504 26.164 1.00 92.12 116 PHE A N 1
ATOM 927 C CA . PHE A 1 116 ? -4.820 -12.292 26.016 1.00 92.12 116 PHE A CA 1
ATOM 928 C C . PHE A 1 116 ? -6.045 -11.374 25.998 1.00 92.12 116 PHE A C 1
ATOM 930 O O . PHE A 1 116 ? -6.189 -10.455 26.808 1.00 92.12 116 PHE A O 1
ATOM 937 N N . HIS A 1 117 ? -6.940 -11.622 25.048 1.00 92.38 117 HIS A N 1
ATOM 938 C CA . HIS A 1 117 ? -8.157 -10.851 24.841 1.00 92.38 117 HIS A CA 1
ATOM 939 C C . HIS A 1 117 ? -9.331 -11.805 24.608 1.00 92.38 117 HIS A C 1
ATOM 941 O O . HIS A 1 117 ? -9.161 -12.880 24.040 1.00 92.38 117 HIS A O 1
ATOM 947 N N . SER A 1 118 ? -10.533 -11.413 25.034 1.00 95.38 118 SER A N 1
ATOM 948 C CA . SER A 1 118 ? -11.739 -12.199 24.764 1.00 95.38 118 SER A CA 1
ATOM 949 C C . SER A 1 118 ? -12.066 -12.214 23.268 1.00 95.38 118 SER A C 1
ATOM 951 O O . SER A 1 118 ? -11.779 -11.247 22.556 1.00 95.38 118 SER A O 1
ATOM 953 N N . LEU A 1 119 ? -12.740 -13.272 22.803 1.00 94.12 119 LEU A N 1
ATOM 954 C CA . LEU A 1 119 ? -13.166 -13.407 21.403 1.00 94.12 119 LEU A CA 1
ATOM 955 C C . LEU A 1 119 ? -13.919 -12.160 20.912 1.00 94.12 119 LEU A C 1
ATOM 957 O O . LEU A 1 119 ? -13.571 -11.585 19.883 1.00 94.12 119 LEU A O 1
ATOM 961 N N . LYS A 1 120 ? -14.870 -11.662 21.714 1.00 93.69 120 LYS A N 1
ATOM 962 C CA . LYS A 1 120 ? -15.646 -10.447 21.411 1.00 93.69 120 LYS A CA 1
ATOM 963 C C . LYS A 1 120 ? -14.756 -9.223 21.161 1.00 93.69 120 LYS A C 1
ATOM 965 O O . LYS A 1 120 ? -15.036 -8.428 20.266 1.00 93.69 120 LYS A O 1
ATOM 970 N N . ARG A 1 121 ? -13.671 -9.062 21.930 1.00 93.19 121 ARG A N 1
ATOM 971 C CA . ARG A 1 121 ? -12.732 -7.942 21.762 1.00 93.19 121 ARG A CA 1
ATOM 972 C C . ARG A 1 121 ? -11.923 -8.072 20.474 1.00 93.19 121 ARG A C 1
ATOM 974 O O . ARG A 1 121 ? -11.716 -7.068 19.793 1.00 93.19 121 ARG A O 1
A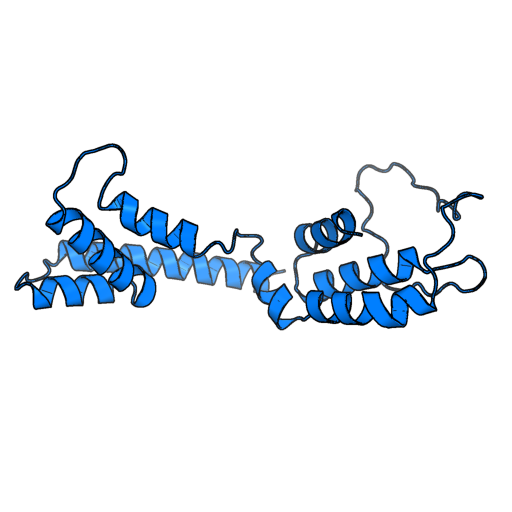TOM 981 N N . VAL A 1 122 ? -11.489 -9.285 20.138 1.00 94.06 122 VAL A N 1
ATOM 982 C CA . VAL A 1 122 ? -10.761 -9.562 18.892 1.00 94.06 122 VAL A CA 1
ATOM 983 C C . VAL A 1 122 ? -11.657 -9.299 17.681 1.00 94.06 122 VAL A C 1
ATOM 985 O O . VAL A 1 122 ? -11.252 -8.571 16.776 1.00 94.06 122 VAL A O 1
ATOM 988 N N . GLU A 1 123 ? -12.896 -9.795 17.693 1.00 93.06 123 GLU A N 1
ATOM 989 C CA . GLU A 1 123 ? -13.861 -9.542 16.619 1.00 93.06 123 GLU A CA 1
ATOM 990 C C . GLU A 1 123 ? -14.152 -8.054 16.434 1.00 93.06 123 GLU A C 1
ATOM 992 O O . GLU A 1 123 ? -14.176 -7.556 15.307 1.00 93.06 123 GLU A O 1
ATOM 997 N N . PHE A 1 124 ? -14.358 -7.328 17.534 1.00 90.75 124 PHE A N 1
ATOM 998 C CA . PHE A 1 124 ? -14.597 -5.893 17.476 1.00 90.75 124 PHE A CA 1
ATOM 999 C C . PHE A 1 124 ? -13.397 -5.145 16.884 1.00 90.75 124 PHE A C 1
ATOM 1001 O O . PHE A 1 124 ? -13.574 -4.271 16.032 1.00 90.75 124 PHE A O 1
ATOM 1008 N N . ALA A 1 125 ? -12.177 -5.499 17.297 1.00 92.44 125 ALA A N 1
ATOM 1009 C CA . ALA A 1 125 ? -10.959 -4.904 16.761 1.00 92.44 125 ALA A CA 1
ATOM 1010 C C . ALA A 1 125 ? -10.802 -5.182 15.261 1.00 92.44 125 ALA A C 1
ATOM 1012 O O . ALA A 1 125 ? -10.464 -4.263 14.517 1.00 92.44 125 ALA A O 1
ATOM 1013 N N . LEU A 1 126 ? -11.102 -6.406 14.817 1.00 92.88 126 LEU A N 1
ATOM 1014 C CA . LEU A 1 126 ? -11.057 -6.800 13.412 1.00 92.88 126 LEU A CA 1
ATOM 1015 C C . LEU A 1 126 ? -12.077 -6.015 12.575 1.00 92.88 126 LEU A C 1
ATOM 1017 O O . LEU A 1 126 ? -11.699 -5.365 11.602 1.00 92.88 126 LEU A O 1
ATOM 1021 N N . LYS A 1 127 ? -13.351 -6.008 12.990 1.00 90.38 127 LYS A N 1
ATOM 1022 C CA . LYS A 1 127 ? -14.442 -5.287 12.309 1.00 90.38 127 LYS A CA 1
ATOM 1023 C C . LYS A 1 127 ? -14.167 -3.779 12.252 1.00 90.38 127 LYS A C 1
ATOM 1025 O O . LYS A 1 127 ? -14.298 -3.160 11.198 1.00 90.38 127 LYS A O 1
ATOM 1030 N N . SER A 1 128 ? -13.701 -3.194 13.357 1.00 89.75 128 SER A N 1
ATOM 1031 C CA . SER A 1 128 ? -13.344 -1.770 13.430 1.00 89.75 128 SER A CA 1
ATOM 1032 C C . SER A 1 128 ? -12.134 -1.420 12.561 1.00 89.75 128 SER A C 1
ATOM 1034 O O . SER A 1 128 ? -12.122 -0.378 11.907 1.00 89.75 128 SER A O 1
ATOM 1036 N N . ALA A 1 129 ? -11.109 -2.278 12.541 1.00 91.12 129 ALA A N 1
ATOM 1037 C CA . ALA A 1 129 ? -9.937 -2.088 11.693 1.00 91.12 129 ALA A CA 1
ATOM 1038 C C . ALA A 1 129 ? -10.296 -2.200 10.207 1.00 91.12 129 ALA A C 1
ATOM 1040 O O . ALA A 1 129 ? -9.803 -1.394 9.425 1.00 91.12 129 ALA A O 1
ATOM 1041 N N . ALA A 1 130 ? -11.171 -3.137 9.828 1.00 91.06 130 ALA A N 1
ATOM 1042 C CA . ALA A 1 130 ? -11.665 -3.285 8.459 1.00 91.06 130 ALA A CA 1
ATOM 1043 C C . ALA A 1 130 ? -12.457 -2.054 8.003 1.00 91.06 130 ALA A C 1
ATOM 1045 O O . ALA A 1 130 ? -12.196 -1.524 6.923 1.00 91.06 130 ALA A O 1
ATOM 1046 N N . ALA A 1 131 ? -13.349 -1.540 8.854 1.00 90.06 131 ALA A N 1
ATOM 1047 C CA . ALA A 1 131 ? -14.088 -0.313 8.570 1.00 90.06 131 ALA A CA 1
ATOM 1048 C C . ALA A 1 131 ? -13.150 0.891 8.362 1.00 90.06 131 ALA A C 1
ATOM 1050 O O . ALA A 1 131 ? -13.321 1.648 7.409 1.00 90.06 131 ALA A O 1
ATOM 1051 N N . GLU A 1 132 ? -12.129 1.061 9.210 1.00 87.19 132 GLU A N 1
ATOM 1052 C CA . GLU A 1 132 ? -11.175 2.169 9.059 1.00 87.19 132 GLU A CA 1
ATOM 1053 C C . GLU A 1 132 ? -10.209 1.988 7.879 1.00 87.19 132 GLU A C 1
ATOM 1055 O O . GLU A 1 132 ? -9.791 2.969 7.259 1.00 87.19 132 GLU A O 1
ATOM 1060 N N . PHE A 1 133 ? -9.837 0.749 7.558 1.00 86.06 133 PHE A N 1
ATOM 1061 C CA . PHE A 1 133 ? -8.954 0.453 6.434 1.00 86.06 133 PHE A CA 1
ATOM 1062 C C . PHE A 1 133 ? -9.636 0.765 5.099 1.00 86.06 133 PHE A C 1
ATOM 1064 O O . PHE A 1 133 ? -9.047 1.449 4.264 1.00 86.06 133 PHE A O 1
ATOM 1071 N N . ASN A 1 134 ? -10.895 0.343 4.945 1.00 86.94 134 ASN A N 1
ATOM 1072 C CA . ASN A 1 134 ? -11.655 0.510 3.707 1.00 86.94 134 ASN A CA 1
ATOM 1073 C C . ASN A 1 134 ? -12.249 1.918 3.557 1.00 86.94 134 ASN A C 1
ATOM 1075 O O . ASN A 1 134 ? -12.197 2.490 2.473 1.00 86.94 134 ASN A O 1
ATOM 1079 N N . SER A 1 135 ? -12.773 2.498 4.640 1.00 85.00 135 SER A N 1
ATOM 1080 C CA . SER A 1 135 ? -13.537 3.757 4.589 1.00 85.00 135 SER A CA 1
ATOM 1081 C C . SER A 1 135 ? -12.872 4.907 5.352 1.00 85.00 135 SER A C 1
ATOM 1083 O O . SER A 1 135 ? -13.486 5.949 5.593 1.00 85.00 135 SER A O 1
ATOM 1085 N N . GLY A 1 136 ? -11.616 4.738 5.775 1.00 82.88 136 GLY A N 1
ATOM 1086 C CA . GLY A 1 136 ? -10.896 5.747 6.547 1.00 82.88 136 GLY A CA 1
ATOM 1087 C C . GLY A 1 136 ? -11.552 6.051 7.905 1.00 82.88 136 GLY A C 1
ATOM 1088 O O . GLY A 1 136 ? -12.335 5.257 8.427 1.00 82.88 136 GLY A O 1
ATOM 1089 N N . PRO A 1 137 ? -11.272 7.224 8.502 1.00 77.50 137 PRO A N 1
ATOM 1090 C CA . PRO A 1 137 ? -11.836 7.609 9.802 1.00 77.50 137 PRO A CA 1
ATOM 1091 C C . PRO A 1 137 ? -13.372 7.615 9.847 1.00 77.50 137 PRO A C 1
ATOM 1093 O O . PRO A 1 137 ? -13.956 7.382 10.904 1.00 77.50 137 PRO A O 1
ATOM 1096 N N . CYS A 1 138 ? -14.029 7.826 8.703 1.00 78.75 138 CYS A N 1
ATOM 1097 C CA . CYS A 1 138 ? -15.484 7.780 8.578 1.00 78.75 138 CYS A CA 1
ATOM 1098 C C . CYS A 1 138 ? -16.050 6.381 8.859 1.00 78.75 138 CYS A C 1
ATOM 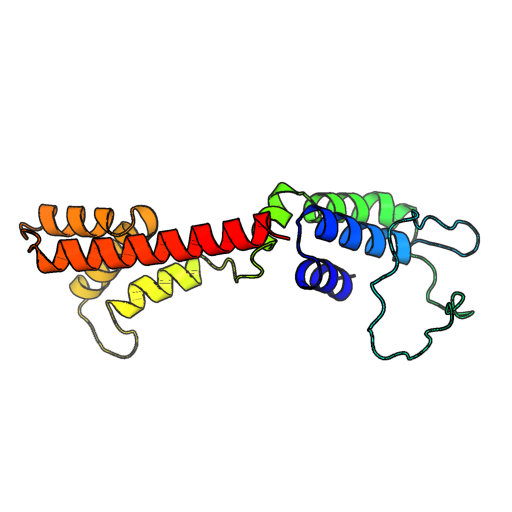1100 O O . CYS A 1 138 ? -17.084 6.272 9.510 1.00 78.75 138 CYS A O 1
ATOM 1102 N N . GLY A 1 139 ? -15.355 5.314 8.452 1.00 82.44 139 GLY A N 1
ATOM 1103 C CA . GLY A 1 139 ? -15.803 3.943 8.717 1.00 82.44 139 GLY A CA 1
ATOM 1104 C C . GLY A 1 139 ? -15.898 3.638 10.211 1.00 82.44 139 GLY A C 1
ATOM 1105 O O . GLY A 1 139 ? -16.891 3.082 10.678 1.00 82.44 139 GLY A O 1
ATOM 1106 N N . LEU A 1 140 ? -14.905 4.076 10.992 1.00 81.69 140 LEU A N 1
ATOM 1107 C CA . LEU A 1 140 ? -14.927 3.901 12.446 1.00 81.69 140 LEU A CA 1
ATOM 1108 C C . LEU A 1 140 ? -16.053 4.712 13.107 1.00 81.69 140 LEU A C 1
ATOM 1110 O O . LEU A 1 140 ? -16.657 4.246 14.074 1.00 81.69 140 LEU A O 1
ATOM 1114 N N . LYS A 1 141 ? -16.356 5.907 12.585 1.00 82.00 141 LYS A N 1
ATOM 1115 C CA . LYS A 1 141 ? -17.485 6.726 13.046 1.00 82.00 141 LYS A CA 1
ATOM 1116 C C . LYS A 1 141 ? -18.813 5.986 12.876 1.00 82.00 141 LYS A C 1
ATOM 1118 O O . LYS A 1 141 ? -19.577 5.907 13.834 1.00 82.00 141 LYS A O 1
ATOM 1123 N N . THR A 1 142 ? -19.057 5.382 11.714 1.00 83.88 142 THR A N 1
ATOM 1124 C CA . THR A 1 142 ? -20.275 4.596 11.450 1.00 83.88 142 THR A CA 1
ATOM 1125 C C . THR A 1 142 ? -20.400 3.397 12.395 1.00 83.88 142 THR A C 1
ATOM 1127 O O . THR A 1 142 ? -21.469 3.151 12.956 1.00 83.88 142 THR A O 1
ATOM 1130 N N . VAL A 1 143 ? -19.297 2.682 12.650 1.00 84.88 143 VAL A N 1
ATOM 1131 C CA . VAL A 1 143 ? -19.280 1.569 13.617 1.00 84.88 143 VAL A CA 1
ATOM 1132 C C . VAL A 1 143 ? -19.625 2.054 15.030 1.00 84.88 143 VAL A C 1
ATOM 1134 O O . VAL A 1 143 ? -20.418 1.425 15.720 1.00 84.88 143 VAL A O 1
ATOM 1137 N N . LYS A 1 144 ? -19.097 3.202 15.470 1.00 83.88 144 LYS A N 1
ATOM 1138 C CA . LYS A 1 144 ? -19.432 3.763 16.791 1.00 83.88 144 LYS A CA 1
ATOM 1139 C C . LYS A 1 144 ? -20.900 4.177 16.895 1.00 83.88 144 LYS A C 1
ATOM 1141 O O . LYS A 1 144 ? -21.534 3.881 17.903 1.00 83.88 144 LYS A O 1
ATOM 1146 N N . GLN A 1 145 ? -21.434 4.814 15.855 1.00 85.94 145 GLN A N 1
ATOM 1147 C CA . GLN A 1 145 ? -22.832 5.250 15.812 1.00 85.94 145 GLN A CA 1
ATOM 1148 C C . GLN A 1 145 ? -23.806 4.068 15.843 1.00 85.94 145 GLN A C 1
ATOM 1150 O O . GLN A 1 145 ? -24.778 4.115 16.590 1.00 85.94 145 GLN A O 1
ATOM 1155 N N . SER A 1 146 ? -23.525 2.992 15.098 1.00 86.38 146 SER A N 1
ATOM 1156 C CA . SER A 1 146 ? -24.352 1.771 15.131 1.00 86.38 146 SER A CA 1
ATOM 1157 C C . SER A 1 146 ? -24.348 1.072 16.495 1.00 86.38 146 SER A C 1
ATOM 1159 O O . SER A 1 146 ? -25.316 0.409 16.846 1.00 86.38 146 SER A O 1
ATOM 1161 N N . LEU A 1 147 ? -23.301 1.276 17.297 1.00 86.25 147 LEU A N 1
ATOM 1162 C CA . LEU A 1 147 ? -23.212 0.802 18.681 1.00 86.25 147 LEU A CA 1
ATOM 1163 C C . LEU A 1 147 ? -23.823 1.773 19.709 1.00 86.25 147 LEU A C 1
ATOM 1165 O O . LEU A 1 147 ? -23.686 1.554 20.909 1.00 86.25 147 LEU A O 1
ATOM 1169 N N . GLY A 1 148 ? -24.470 2.855 19.264 1.00 87.88 148 GLY A N 1
ATOM 1170 C CA . GLY A 1 148 ? -25.105 3.848 20.137 1.00 87.88 148 GLY A CA 1
ATOM 1171 C C . GLY A 1 148 ? -24.148 4.886 20.733 1.00 87.88 148 GLY A C 1
ATOM 1172 O O . GLY A 1 148 ? -24.569 5.735 21.518 1.00 87.88 148 GLY A O 1
ATOM 1173 N N . PHE A 1 149 ? -22.867 4.879 20.354 1.00 86.00 149 PHE A N 1
ATOM 1174 C CA . PHE A 1 149 ? -21.909 5.872 20.832 1.00 86.00 149 PHE A CA 1
ATOM 1175 C C . PHE A 1 149 ? -21.975 7.144 19.983 1.00 86.00 149 PHE A C 1
ATOM 1177 O O . PHE A 1 149 ? -21.688 7.134 18.782 1.00 86.00 149 PHE A O 1
ATOM 1184 N N . ARG A 1 150 ? -22.283 8.275 20.627 1.00 80.94 150 ARG A N 1
ATOM 1185 C CA . ARG A 1 150 ? -22.115 9.601 20.021 1.00 80.94 150 ARG A CA 1
ATOM 1186 C C . ARG A 1 150 ? -20.637 9.981 20.017 1.00 80.94 150 ARG A C 1
ATOM 1188 O O . ARG A 1 150 ? -19.949 9.903 21.031 1.00 80.94 150 ARG A O 1
ATOM 1195 N N . GLU A 1 151 ? -20.139 10.389 18.856 1.00 78.75 151 GLU A N 1
ATOM 1196 C CA . GLU A 1 151 ? -18.749 10.804 18.711 1.00 78.75 151 GLU A CA 1
ATOM 1197 C C . GLU A 1 151 ? -18.550 12.218 19.266 1.00 78.75 151 GLU A C 1
ATOM 1199 O O . GLU A 1 151 ? -19.085 13.185 18.723 1.00 78.75 151 GLU A O 1
ATOM 1204 N N . GLY A 1 152 ? -17.758 12.339 20.334 1.00 83.31 152 GLY A N 1
ATOM 1205 C CA . GLY A 1 152 ? -17.397 13.635 20.905 1.00 83.31 152 GLY A CA 1
ATOM 1206 C C . GLY A 1 152 ? -16.544 14.485 19.957 1.00 83.31 152 GLY A C 1
ATOM 1207 O O . GLY A 1 152 ? -15.794 13.963 19.127 1.00 83.31 152 GLY A O 1
ATOM 1208 N N . GLU A 1 153 ? -16.612 15.804 20.126 1.00 85.50 153 GLU A N 1
ATOM 1209 C CA . GLU A 1 153 ? -15.921 16.799 19.294 1.00 85.50 153 GLU A CA 1
ATOM 1210 C C . GLU A 1 153 ? -14.407 16.543 19.194 1.00 85.5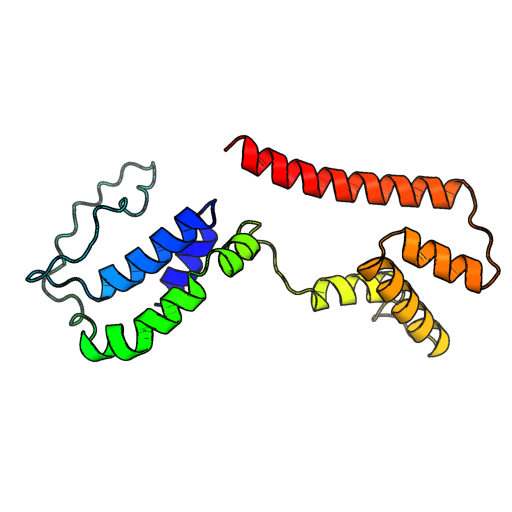0 153 GLU A C 1
ATOM 1212 O O . GLU A 1 153 ? -13.813 16.585 18.114 1.00 85.50 153 GLU A O 1
ATOM 1217 N N . HIS A 1 154 ? -13.780 16.162 20.310 1.00 84.94 154 HIS A N 1
ATOM 1218 C CA . HIS A 1 154 ? -12.358 15.834 20.342 1.00 84.94 154 HIS A CA 1
ATOM 1219 C C . HIS A 1 154 ? -12.002 14.648 19.428 1.00 84.94 154 HIS A C 1
ATOM 1221 O O . HIS A 1 154 ? -10.971 14.673 18.751 1.00 84.94 154 HIS A O 1
ATOM 1227 N N . GLY A 1 155 ? -12.864 13.627 19.373 1.00 81.31 155 GLY A N 1
ATOM 1228 C CA . GLY A 1 155 ? -12.691 12.459 18.508 1.00 81.31 155 GLY A CA 1
ATOM 1229 C C . GLY A 1 155 ? -12.761 12.831 17.029 1.00 81.31 155 GLY A C 1
ATOM 1230 O O . GLY A 1 155 ? -11.879 12.445 16.258 1.00 81.31 155 GLY A O 1
ATOM 1231 N N . GLN A 1 156 ? -13.735 13.669 16.667 1.00 82.94 156 GLN A N 1
ATOM 1232 C CA . GLN A 1 156 ? -13.894 14.188 15.306 1.00 82.94 156 GLN A CA 1
ATOM 1233 C C . GLN A 1 156 ? -12.676 15.017 14.880 1.00 82.94 156 GLN A C 1
ATOM 1235 O O . GLN A 1 156 ? -12.118 14.804 13.801 1.00 82.94 156 GLN A O 1
ATOM 1240 N N . ARG A 1 157 ? -12.195 15.904 15.760 1.00 86.62 157 ARG A N 1
ATOM 1241 C CA . ARG A 1 157 ? -11.003 16.725 15.515 1.00 86.62 157 ARG A CA 1
ATOM 1242 C C . ARG A 1 157 ? -9.756 15.870 15.289 1.00 86.62 157 ARG A C 1
ATOM 1244 O O . ARG A 1 157 ? -9.030 16.088 14.318 1.00 86.62 157 ARG A O 1
ATOM 1251 N N . LEU A 1 158 ? -9.507 14.882 16.153 1.00 84.31 158 LEU A N 1
ATOM 1252 C CA . LEU A 1 158 ? -8.366 13.971 16.009 1.00 84.31 158 LEU A CA 1
ATOM 1253 C C . LEU A 1 158 ? -8.467 13.116 14.740 1.00 84.31 158 LEU A C 1
ATOM 1255 O O . LEU A 1 158 ? -7.467 12.949 14.039 1.00 84.31 158 LEU A O 1
ATOM 1259 N N . GLY A 1 159 ? -9.657 12.598 14.422 1.00 82.12 159 GLY A N 1
ATOM 1260 C CA . GLY A 1 159 ? -9.915 11.859 13.185 1.00 82.12 159 GLY A CA 1
ATOM 1261 C C . GLY A 1 159 ? -9.628 12.707 11.946 1.00 82.12 159 GLY A C 1
ATOM 1262 O O . GLY A 1 159 ? -8.891 12.277 11.056 1.00 82.12 159 GLY A O 1
ATOM 1263 N N . GLY A 1 160 ? -10.109 13.953 11.939 1.00 84.88 160 GLY A N 1
ATOM 1264 C CA . GLY A 1 160 ? -9.842 14.930 10.886 1.00 84.88 160 GLY A CA 1
ATOM 1265 C C . GLY A 1 160 ? -8.355 15.264 10.747 1.00 84.88 160 GLY A C 1
ATOM 1266 O O . GLY A 1 160 ? -7.829 15.266 9.637 1.00 84.88 160 GLY A O 1
ATOM 1267 N N . ALA A 1 161 ? -7.637 15.472 11.854 1.00 86.38 161 ALA A N 1
ATOM 1268 C CA . ALA A 1 161 ? -6.193 15.718 11.831 1.00 86.38 161 ALA A CA 1
ATOM 1269 C C . ALA A 1 161 ? -5.408 14.523 11.257 1.00 86.38 161 ALA A C 1
ATOM 1271 O O . ALA A 1 161 ? -4.495 14.706 10.448 1.00 86.38 161 ALA A O 1
ATOM 1272 N N . ARG A 1 162 ? -5.785 13.288 11.619 1.00 81.94 162 ARG A N 1
ATOM 1273 C CA . ARG A 1 162 ? -5.191 12.063 11.058 1.00 81.94 162 ARG A CA 1
ATOM 1274 C C . ARG A 1 162 ? -5.463 11.940 9.560 1.00 81.94 162 ARG A C 1
ATOM 1276 O O . ARG A 1 162 ? -4.539 11.612 8.815 1.00 81.94 162 ARG A O 1
ATOM 1283 N N . LEU A 1 163 ? -6.688 12.238 9.114 1.00 82.88 163 LEU A N 1
ATOM 1284 C CA . LEU A 1 163 ? -7.044 12.235 7.693 1.00 82.88 163 LEU A CA 1
ATOM 1285 C C . LEU A 1 163 ? -6.250 13.285 6.916 1.00 82.88 163 LEU A C 1
ATOM 1287 O O . LEU A 1 163 ? -5.612 12.945 5.926 1.00 82.88 163 LEU A O 1
ATOM 1291 N N . LYS A 1 164 ? -6.211 14.530 7.408 1.00 85.69 164 LYS A N 1
ATOM 1292 C CA . LYS A 1 164 ? -5.422 15.620 6.814 1.00 85.69 164 LYS A CA 1
ATOM 1293 C C . LYS A 1 164 ? -3.949 15.246 6.707 1.00 85.69 164 LYS A C 1
ATOM 1295 O O . LYS A 1 164 ? -3.348 15.459 5.664 1.00 85.69 164 LYS A O 1
ATOM 1300 N N . LYS A 1 165 ? -3.371 14.618 7.736 1.00 84.50 165 LYS A N 1
ATOM 1301 C CA . LYS A 1 165 ? -1.979 14.143 7.703 1.00 84.50 165 LYS A CA 1
ATOM 1302 C C . LYS A 1 165 ? -1.763 13.025 6.676 1.00 84.50 165 LYS A C 1
ATOM 1304 O O . LYS A 1 165 ? -0.725 13.016 6.021 1.00 84.50 165 LYS A O 1
ATOM 1309 N N . ARG A 1 166 ? -2.711 12.088 6.527 1.00 79.44 166 ARG A N 1
ATOM 1310 C CA . ARG A 1 166 ? -2.664 11.035 5.490 1.00 79.44 166 ARG A CA 1
ATOM 1311 C C . ARG A 1 166 ? -2.746 11.635 4.088 1.00 79.44 166 ARG A C 1
ATOM 1313 O O . ARG A 1 166 ? -1.899 11.312 3.264 1.00 79.44 166 ARG A O 1
ATOM 1320 N N . LEU A 1 167 ? -3.704 12.534 3.855 1.00 82.56 167 LEU A N 1
ATOM 1321 C CA . LEU A 1 167 ? -3.865 13.249 2.589 1.00 82.56 167 LEU A CA 1
ATOM 1322 C C . LEU A 1 167 ? -2.626 14.080 2.271 1.00 82.56 167 LEU A C 1
ATOM 1324 O O . LEU A 1 167 ? -2.077 13.921 1.197 1.00 82.56 167 LEU A O 1
ATOM 1328 N N . TYR A 1 168 ? -2.118 14.862 3.227 1.00 83.38 168 TYR A N 1
ATOM 1329 C CA . TYR A 1 168 ? -0.888 15.636 3.068 1.00 83.38 168 TYR A CA 1
ATOM 1330 C C . TYR A 1 168 ? 0.307 14.758 2.706 1.00 83.38 168 TYR A C 1
ATOM 1332 O O . TYR A 1 168 ? 1.076 15.100 1.823 1.00 83.38 168 TYR A O 1
ATOM 1340 N N . LYS A 1 169 ? 0.477 13.599 3.354 1.00 79.06 169 LYS A N 1
ATOM 1341 C CA . LYS A 1 169 ? 1.537 12.662 2.962 1.00 79.06 169 LYS A CA 1
ATOM 1342 C C . LYS A 1 169 ? 1.326 12.140 1.541 1.00 79.06 169 LYS A C 1
ATOM 1344 O O . LYS A 1 169 ? 2.300 12.065 0.808 1.00 79.06 169 LYS A O 1
ATOM 1349 N N . SER A 1 170 ? 0.091 11.816 1.156 1.00 75.94 170 SER A N 1
ATOM 1350 C CA . SER A 1 170 ? -0.238 11.391 -0.212 1.00 75.94 170 SER A CA 1
ATOM 1351 C C . SER A 1 170 ? 0.086 12.483 -1.232 1.00 75.94 170 SER A C 1
ATOM 1353 O O . SER A 1 170 ? 0.859 12.252 -2.155 1.00 75.94 170 SER A O 1
ATOM 1355 N N . THR A 1 171 ? -0.407 13.702 -1.017 1.00 77.31 171 THR A N 1
ATOM 1356 C CA . THR A 1 171 ? -0.210 14.833 -1.930 1.00 77.31 171 THR A CA 1
ATOM 1357 C C . THR A 1 171 ? 1.232 15.316 -1.946 1.00 77.31 171 THR A C 1
ATOM 1359 O O . THR A 1 171 ? 1.724 15.718 -2.987 1.00 77.31 171 THR A O 1
ATOM 1362 N N . LEU A 1 172 ? 1.966 15.245 -0.835 1.00 73.38 172 LEU A N 1
ATOM 1363 C CA . LEU A 1 172 ? 3.387 15.592 -0.799 1.00 73.38 172 LEU A CA 1
ATOM 1364 C C . LEU A 1 172 ? 4.241 14.552 -1.534 1.00 73.38 172 LEU A C 1
ATOM 1366 O O . LEU A 1 172 ? 5.266 14.903 -2.118 1.00 73.38 172 LEU A O 1
ATOM 1370 N N . LEU A 1 173 ? 3.820 13.284 -1.546 1.00 64.00 173 LEU A N 1
ATOM 1371 C CA . LEU A 1 173 ? 4.408 12.265 -2.416 1.00 64.00 173 LEU A CA 1
ATOM 1372 C C . LEU A 1 173 ? 4.091 12.553 -3.895 1.00 64.00 173 LEU A C 1
ATOM 1374 O O . LEU A 1 173 ? 4.986 12.437 -4.729 1.00 64.00 173 LEU A O 1
ATOM 1378 N N . GLU A 1 174 ? 2.876 13.002 -4.217 1.00 65.94 174 GLU A N 1
ATOM 1379 C CA . GLU A 1 174 ? 2.481 13.419 -5.575 1.00 65.94 174 GLU A CA 1
ATOM 1380 C C . GLU A 1 174 ? 3.190 14.704 -6.040 1.00 65.94 174 GLU A C 1
ATOM 1382 O O . GLU A 1 174 ? 3.667 14.790 -7.164 1.00 65.94 174 GLU A O 1
ATOM 1387 N N . GLN A 1 175 ? 3.360 15.702 -5.178 1.00 64.50 175 GLN A N 1
ATOM 1388 C CA . GLN A 1 175 ? 4.068 16.944 -5.506 1.00 64.50 175 GLN A CA 1
ATOM 1389 C C . GLN A 1 175 ? 5.576 16.719 -5.656 1.00 64.50 175 GLN A C 1
ATOM 1391 O O . GLN A 1 175 ? 6.216 17.346 -6.498 1.00 64.50 175 GLN A O 1
ATOM 1396 N N . LYS A 1 176 ? 6.157 15.789 -4.884 1.00 61.59 176 LYS A N 1
ATOM 1397 C CA . LYS A 1 176 ? 7.528 15.308 -5.116 1.00 61.59 176 LYS A CA 1
ATOM 1398 C C . LYS A 1 176 ? 7.683 14.592 -6.462 1.00 61.59 176 LYS A C 1
ATOM 1400 O O . LYS A 1 176 ? 8.806 14.571 -6.960 1.00 61.59 176 LYS A O 1
ATOM 1405 N N . LYS A 1 177 ? 6.608 14.027 -7.035 1.00 56.19 177 LYS A N 1
ATOM 1406 C CA . LYS A 1 177 ? 6.590 13.544 -8.427 1.00 56.19 177 LYS A CA 1
ATOM 1407 C C . LYS A 1 177 ? 6.537 14.699 -9.425 1.00 56.19 177 LYS A C 1
ATOM 1409 O O . LYS A 1 177 ? 7.280 14.661 -10.383 1.00 56.19 177 LYS A O 1
ATOM 1414 N N . ALA A 1 178 ? 5.702 15.716 -9.195 1.00 52.19 178 ALA A N 1
ATOM 1415 C CA . ALA A 1 178 ? 5.502 16.814 -10.152 1.00 52.19 178 ALA A CA 1
ATOM 1416 C C . ALA A 1 178 ? 6.687 17.796 -10.266 1.00 52.19 178 ALA A C 1
ATOM 1418 O O . ALA A 1 178 ? 6.807 18.503 -11.259 1.00 52.19 178 ALA A O 1
ATOM 1419 N N . LYS A 1 179 ? 7.543 17.879 -9.238 1.00 48.84 179 LYS A N 1
ATOM 1420 C CA . LYS A 1 179 ? 8.738 18.748 -9.218 1.00 48.84 179 LYS A CA 1
ATOM 1421 C C . LYS A 1 179 ? 10.026 18.063 -9.701 1.00 48.84 179 LYS A C 1
ATOM 1423 O O . LYS A 1 179 ? 11.089 18.675 -9.615 1.00 48.84 179 LYS A O 1
ATOM 1428 N N . LYS A 1 180 ? 9.963 16.799 -10.109 1.00 44.00 180 LYS A N 1
ATOM 1429 C CA . LYS A 1 180 ? 11.103 16.005 -10.583 1.00 44.00 180 LYS A CA 1
ATOM 1430 C C . LYS A 1 180 ? 10.886 15.595 -12.023 1.00 44.00 180 LYS A C 1
ATOM 1432 O O . LYS A 1 180 ? 11.928 15.417 -12.682 1.00 44.00 180 LYS A O 1
#

Organism: NCBI:txid231223